Protein AF-A0AAD5TM05-F1 (afdb_monomer)

pLDDT: mean 95.8, std 9.52, range [34.25, 98.94]

Nearest PDB structures (foldseek):
  3b95-assembly2_B  TM=9.482E-01  e=5.364E-14  Homo sapiens
  1ot8-assembly2_B  TM=9.458E-01  e=7.037E-10  Drosophila melanogaster
  6kyk-assembly2_B  TM=8.599E-01  e=2.985E-09  Mus musculus
  6kyh-assembly4_D  TM=8.474E-01  e=5.616E-09  Mus musculus
  5cer-assembly3_F  TM=8.986E-01  e=3.123E-08  Bdellovibrio bacteriovorus HD100

Mean predicted aligned error: 3.7 Å

Organism: NCBI:txid109894

Structure (mmCIF, N/CA/C/O backbone):
data_AF-A0AAD5TM05-F1
#
_entry.id   AF-A0AAD5TM05-F1
#
loop_
_atom_site.group_PDB
_atom_site.id
_atom_site.type_symbol
_atom_site.label_atom_id
_atom_site.label_alt_id
_atom_site.label_comp_id
_atom_site.label_asym_id
_atom_site.label_entity_id
_atom_site.label_seq_id
_atom_site.pdbx_PDB_ins_code
_atom_site.Cartn_x
_atom_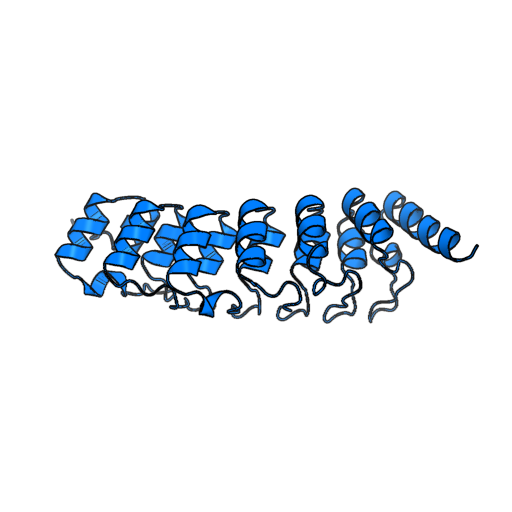site.Cartn_y
_atom_site.Cartn_z
_atom_site.occupancy
_atom_site.B_iso_or_equiv
_atom_site.auth_seq_id
_atom_site.auth_comp_id
_atom_site.auth_asym_id
_atom_site.auth_atom_id
_atom_site.pdbx_PDB_model_num
ATOM 1 N N . MET A 1 1 ? 41.470 3.623 -14.023 1.00 36.53 1 MET A N 1
ATOM 2 C CA . MET A 1 1 ? 40.272 4.410 -13.672 1.00 36.53 1 MET A CA 1
ATOM 3 C C . MET A 1 1 ? 39.079 3.609 -14.152 1.00 36.53 1 MET A C 1
ATOM 5 O O . MET A 1 1 ? 38.734 3.671 -15.323 1.00 36.53 1 MET A O 1
ATOM 9 N N . THR A 1 2 ? 38.568 2.728 -13.297 1.00 34.25 2 THR A N 1
ATOM 10 C CA . THR A 1 2 ? 37.424 1.877 -13.624 1.00 34.25 2 THR A CA 1
ATOM 11 C C . THR A 1 2 ? 36.205 2.786 -13.611 1.00 34.25 2 THR A C 1
ATOM 13 O O . THR A 1 2 ? 35.761 3.203 -12.545 1.00 34.25 2 THR A O 1
ATOM 16 N N . ILE A 1 3 ? 35.727 3.190 -14.787 1.00 42.97 3 ILE A N 1
ATOM 17 C CA . ILE A 1 3 ? 34.381 3.748 -14.893 1.00 42.97 3 ILE A CA 1
ATOM 18 C C . ILE A 1 3 ? 33.485 2.601 -14.442 1.00 42.97 3 ILE A C 1
ATOM 20 O O . ILE A 1 3 ? 33.458 1.560 -15.095 1.00 42.97 3 ILE A O 1
ATOM 24 N N . VAL A 1 4 ? 32.847 2.735 -13.281 1.00 49.12 4 VAL A N 1
ATOM 25 C CA . VAL A 1 4 ? 31.774 1.818 -12.901 1.00 49.12 4 VAL A CA 1
ATOM 26 C C . VAL A 1 4 ? 30.732 1.988 -13.999 1.00 49.12 4 VAL A C 1
ATOM 28 O O . VAL A 1 4 ? 30.138 3.058 -14.120 1.00 49.12 4 VAL A O 1
ATOM 31 N N . GLN A 1 5 ? 30.616 1.008 -14.893 1.00 61.28 5 GLN A N 1
ATOM 32 C CA . GLN A 1 5 ? 29.607 1.050 -15.937 1.00 61.28 5 GLN A CA 1
ATOM 33 C C . GLN A 1 5 ? 28.255 1.053 -15.224 1.00 61.28 5 GLN A C 1
ATOM 35 O O . GLN A 1 5 ? 27.932 0.096 -14.522 1.00 61.28 5 GLN A O 1
ATOM 40 N N . GLN A 1 6 ? 27.514 2.156 -15.336 1.00 77.06 6 GLN A N 1
ATOM 41 C CA . GLN A 1 6 ? 26.203 2.276 -14.708 1.00 77.06 6 GLN A CA 1
ATOM 42 C C . GLN A 1 6 ? 25.285 1.170 -15.222 1.00 77.06 6 GLN A C 1
ATOM 44 O O . GLN A 1 6 ? 25.177 0.952 -16.433 1.00 77.06 6 GLN A O 1
ATOM 49 N N . SER A 1 7 ? 24.642 0.463 -14.295 1.00 91.50 7 SER A N 1
ATOM 50 C CA . SER A 1 7 ? 23.693 -0.590 -14.633 1.00 91.50 7 SER A CA 1
ATOM 51 C C . SER A 1 7 ? 22.400 0.011 -15.188 1.00 91.50 7 SER A C 1
ATOM 53 O O . SER A 1 7 ? 22.066 1.173 -14.934 1.00 91.50 7 SER A O 1
ATOM 55 N N . ILE A 1 8 ? 21.632 -0.791 -15.928 1.00 95.62 8 ILE A N 1
ATOM 56 C CA . ILE A 1 8 ? 20.319 -0.365 -16.429 1.00 95.62 8 ILE A CA 1
ATOM 57 C C . ILE A 1 8 ? 19.354 -0.044 -15.276 1.00 95.62 8 ILE A C 1
ATOM 59 O O . ILE A 1 8 ? 18.524 0.849 -15.407 1.00 95.62 8 ILE A O 1
ATOM 63 N N . GLN A 1 9 ? 19.504 -0.715 -14.129 1.00 96.44 9 GLN A N 1
ATOM 64 C CA . GLN A 1 9 ? 18.771 -0.445 -12.894 1.00 96.44 9 GLN A CA 1
ATOM 65 C C . GLN A 1 9 ? 19.072 0.958 -12.356 1.00 96.44 9 GLN A C 1
ATOM 67 O O . GLN A 1 9 ? 18.150 1.723 -12.076 1.00 96.44 9 GLN A O 1
ATOM 72 N N . GLU A 1 10 ? 20.352 1.326 -12.253 1.00 95.75 10 GLU A N 1
ATOM 73 C CA . GLU A 1 10 ? 20.751 2.643 -11.751 1.00 95.75 10 GLU A CA 1
ATOM 74 C C . GLU A 1 10 ? 20.324 3.762 -12.712 1.00 95.75 10 GLU A C 1
ATOM 76 O O . GLU A 1 10 ? 19.806 4.793 -12.275 1.00 95.75 10 GLU A O 1
ATOM 81 N N . ALA A 1 11 ? 20.479 3.538 -14.021 1.00 97.00 11 ALA A N 1
ATOM 82 C CA . ALA A 1 11 ? 19.995 4.446 -15.057 1.00 97.00 11 ALA A CA 1
ATOM 83 C C . ALA A 1 11 ? 18.472 4.646 -14.959 1.00 97.00 11 ALA A C 1
ATOM 85 O O . ALA A 1 11 ? 17.987 5.780 -14.975 1.00 97.00 11 ALA A O 1
ATOM 86 N N . ALA A 1 12 ? 17.726 3.551 -14.777 1.00 97.81 12 ALA A N 1
ATOM 87 C CA . ALA A 1 12 ? 16.280 3.574 -14.615 1.00 97.81 12 ALA A CA 1
ATOM 88 C C . ALA A 1 12 ? 15.843 4.303 -13.339 1.00 97.81 12 ALA A C 1
ATOM 90 O O . ALA A 1 12 ? 14.883 5.060 -13.394 1.00 97.81 12 ALA A O 1
ATOM 91 N N . PHE A 1 13 ? 16.551 4.140 -12.217 1.00 97.69 13 PHE A N 1
ATOM 92 C CA . PHE A 1 13 ? 16.276 4.882 -10.980 1.00 97.69 13 PHE A CA 1
ATOM 93 C C . PHE A 1 13 ? 16.528 6.387 -11.129 1.00 97.69 13 PHE A C 1
ATOM 95 O O . PHE A 1 13 ? 15.754 7.207 -10.631 1.00 97.69 13 PHE A O 1
ATOM 102 N N . LYS A 1 14 ? 17.615 6.759 -11.814 1.00 97.25 14 LYS A N 1
ATOM 103 C CA . LYS A 1 14 ? 18.035 8.157 -11.992 1.00 97.25 14 LYS A CA 1
ATOM 104 C C . LYS A 1 14 ? 17.248 8.911 -13.062 1.00 97.25 14 LYS A C 1
ATOM 106 O O . LYS A 1 14 ? 17.336 10.135 -13.096 1.00 97.25 14 LYS A O 1
ATOM 111 N N . GLY A 1 15 ? 16.487 8.219 -13.907 1.00 97.19 15 GLY A N 1
ATOM 112 C CA . GLY A 1 15 ? 15.753 8.858 -14.999 1.00 97.19 15 GLY A CA 1
ATOM 113 C C . GLY A 1 15 ? 16.595 9.075 -16.258 1.00 97.19 15 GLY A C 1
ATOM 114 O O . GLY A 1 15 ? 16.257 9.923 -17.082 1.00 97.19 15 GLY A O 1
ATOM 115 N N . ASP A 1 16 ? 17.701 8.344 -16.426 1.00 97.31 16 ASP A N 1
ATOM 116 C CA . ASP A 1 16 ? 18.566 8.491 -17.599 1.00 97.31 16 ASP A CA 1
ATOM 117 C C . ASP A 1 16 ? 18.005 7.714 -18.800 1.00 97.31 16 ASP A C 1
ATOM 119 O O . ASP A 1 16 ? 18.365 6.565 -19.071 1.00 97.31 16 ASP A O 1
ATOM 123 N N . HIS A 1 17 ? 17.099 8.365 -19.532 1.00 95.44 17 HIS A N 1
ATOM 124 C CA . HIS A 1 17 ? 16.467 7.814 -20.732 1.00 95.44 17 HIS A CA 1
ATOM 125 C C . HIS A 1 17 ? 17.475 7.350 -21.788 1.00 95.44 17 HIS A C 1
ATOM 127 O O . HIS A 1 17 ? 17.284 6.299 -22.401 1.00 95.44 17 HIS A O 1
ATOM 133 N N . ASN A 1 18 ? 18.546 8.119 -22.002 1.00 95.38 18 ASN A N 1
ATOM 134 C CA . ASN A 1 18 ? 19.530 7.830 -23.043 1.00 95.38 18 ASN A CA 1
ATOM 135 C C . ASN A 1 18 ? 20.356 6.602 -22.673 1.00 95.38 18 ASN A C 1
ATOM 137 O O . ASN A 1 18 ? 20.596 5.729 -23.515 1.00 95.38 18 ASN A O 1
ATOM 141 N N . LEU A 1 19 ? 20.760 6.504 -21.407 1.00 95.56 19 LEU A N 1
ATOM 142 C CA . LEU A 1 19 ? 21.503 5.351 -20.935 1.00 95.56 19 LEU A CA 1
ATOM 143 C C . LEU A 1 19 ? 20.628 4.094 -20.934 1.00 95.56 19 LEU A C 1
ATOM 145 O O . LEU A 1 19 ? 21.064 3.070 -21.452 1.00 95.56 19 LEU A O 1
ATOM 149 N N . VAL A 1 20 ? 19.371 4.170 -20.479 1.00 96.44 20 VAL A N 1
ATOM 150 C CA . VAL A 1 20 ? 18.441 3.029 -20.565 1.00 96.44 20 VAL A CA 1
ATOM 151 C C . VAL A 1 20 ? 18.249 2.576 -22.017 1.00 96.44 20 VAL A C 1
ATOM 153 O O . VAL A 1 20 ? 18.353 1.381 -22.300 1.00 96.44 20 VAL A O 1
ATOM 156 N N . ALA A 1 21 ? 18.025 3.503 -22.954 1.00 95.19 21 ALA A N 1
ATOM 157 C CA . ALA A 1 21 ? 17.835 3.175 -24.368 1.00 95.19 21 ALA A CA 1
ATOM 158 C C . ALA A 1 21 ? 19.091 2.556 -25.007 1.00 95.19 21 ALA A C 1
ATOM 160 O O . ALA A 1 21 ? 18.993 1.557 -25.726 1.00 95.19 21 ALA A O 1
ATOM 161 N N . SER A 1 22 ? 20.274 3.112 -24.725 1.00 94.81 22 SER A N 1
ATOM 162 C CA . SER A 1 22 ? 21.538 2.581 -25.248 1.00 94.81 22 SER A CA 1
ATOM 163 C C . SER A 1 22 ? 21.848 1.186 -24.697 1.00 94.81 22 SER A C 1
ATOM 165 O O . SER A 1 22 ? 22.182 0.294 -25.476 1.00 94.81 22 SER A O 1
ATOM 167 N N . LEU A 1 23 ? 21.653 0.957 -23.392 1.00 94.19 23 LEU A N 1
ATOM 168 C CA . LEU A 1 23 ? 21.854 -0.351 -22.761 1.00 94.19 23 LEU A CA 1
ATOM 169 C C . LEU A 1 23 ? 20.866 -1.398 -23.290 1.00 94.19 23 LEU A C 1
ATOM 171 O O . LEU A 1 23 ? 21.275 -2.519 -23.582 1.00 94.19 23 LEU A O 1
ATOM 175 N N . THR A 1 24 ? 19.600 -1.021 -23.487 1.00 93.25 24 THR A N 1
ATOM 176 C CA . THR A 1 24 ? 18.565 -1.909 -24.048 1.00 93.25 24 THR A CA 1
ATOM 177 C C . THR A 1 24 ? 18.852 -2.268 -25.509 1.00 93.25 24 THR A C 1
ATOM 179 O O . THR A 1 24 ? 18.656 -3.407 -25.918 1.00 93.25 24 THR A O 1
ATOM 182 N N . THR A 1 25 ? 19.359 -1.319 -26.303 1.00 94.19 25 THR A N 1
ATOM 183 C CA . THR A 1 25 ? 19.733 -1.569 -27.709 1.00 94.19 25 THR A CA 1
ATOM 184 C C . THR A 1 25 ? 20.960 -2.474 -27.810 1.00 94.19 25 THR A C 1
ATOM 186 O O . THR A 1 25 ? 21.010 -3.359 -28.662 1.00 94.19 25 THR A O 1
ATOM 189 N N . ALA A 1 26 ? 21.955 -2.260 -26.944 1.00 94.56 26 ALA A N 1
ATOM 190 C CA . ALA A 1 26 ? 23.177 -3.058 -26.919 1.00 94.56 26 ALA A CA 1
ATOM 191 C C . ALA A 1 26 ? 22.934 -4.488 -26.412 1.00 94.56 26 ALA A C 1
ATOM 193 O O . ALA A 1 26 ? 23.571 -5.425 -26.891 1.00 94.56 26 ALA A O 1
ATOM 194 N N . ASN A 1 27 ? 22.024 -4.657 -25.450 1.00 93.25 27 ASN A N 1
ATOM 195 C CA . ASN A 1 27 ? 21.631 -5.949 -24.907 1.00 93.25 27 ASN A CA 1
ATOM 196 C C . ASN A 1 27 ? 20.135 -5.946 -24.525 1.00 93.25 27 ASN A C 1
ATOM 198 O O . ASN A 1 27 ? 19.796 -5.523 -23.416 1.00 93.25 27 ASN A O 1
ATOM 202 N N . PRO A 1 28 ? 19.244 -6.459 -25.394 1.00 92.19 28 PRO A N 1
ATOM 203 C CA . PRO A 1 28 ? 17.809 -6.513 -25.116 1.00 92.19 28 PRO A CA 1
ATOM 204 C C . PRO A 1 28 ? 17.443 -7.286 -23.844 1.00 92.19 28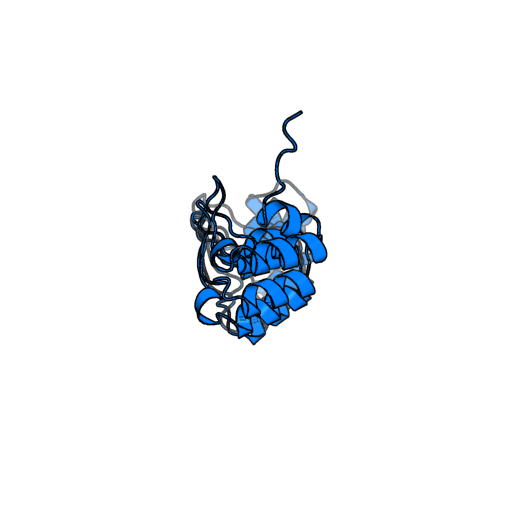 PRO A C 1
ATOM 206 O O . PRO A 1 28 ? 16.486 -6.921 -23.168 1.00 92.19 28 PRO A O 1
ATOM 209 N N . ASP A 1 29 ? 18.221 -8.301 -23.456 1.00 92.88 29 ASP A N 1
ATOM 210 C CA . ASP A 1 29 ? 17.950 -9.087 -22.246 1.00 92.88 29 ASP A CA 1
ATOM 211 C C . ASP A 1 29 ? 18.269 -8.322 -20.949 1.00 92.88 29 ASP A C 1
ATOM 213 O O . ASP A 1 29 ? 17.829 -8.722 -19.867 1.00 92.88 29 ASP A O 1
ATOM 217 N N . ALA A 1 30 ? 18.969 -7.182 -21.029 1.00 93.94 30 ALA A N 1
ATOM 218 C CA . ALA A 1 30 ? 19.298 -6.360 -19.865 1.00 93.94 30 ALA A CA 1
ATOM 219 C C . ALA A 1 30 ? 18.049 -5.865 -19.116 1.00 93.94 30 ALA A C 1
ATOM 221 O O . ALA A 1 30 ? 18.093 -5.705 -17.898 1.00 93.94 30 ALA A O 1
ATOM 222 N N . VAL A 1 31 ? 16.911 -5.690 -19.799 1.00 95.19 31 VAL A N 1
ATOM 223 C CA . VAL A 1 31 ? 15.649 -5.257 -19.164 1.00 95.19 31 VAL A CA 1
ATOM 224 C C . VAL A 1 31 ? 15.094 -6.279 -18.163 1.00 95.19 31 VAL A C 1
ATOM 226 O O . VAL A 1 31 ? 14.274 -5.922 -17.315 1.00 95.19 31 VAL A O 1
ATOM 229 N N . ARG A 1 32 ? 15.553 -7.538 -18.234 1.00 96.12 32 ARG A N 1
ATOM 230 C CA . ARG A 1 32 ? 15.205 -8.634 -17.311 1.00 96.12 32 ARG A CA 1
ATOM 231 C C . ARG A 1 32 ? 16.302 -8.939 -16.293 1.00 96.12 32 ARG A C 1
ATOM 233 O O . ARG A 1 32 ? 16.100 -9.792 -15.431 1.00 96.12 32 ARG A O 1
ATOM 240 N N . ALA A 1 33 ? 17.452 -8.271 -16.381 1.00 95.62 33 ALA A N 1
ATOM 241 C CA . ALA A 1 33 ? 18.540 -8.476 -15.439 1.00 95.62 33 ALA A CA 1
ATOM 242 C C . ALA A 1 33 ? 18.096 -8.094 -14.021 1.00 95.62 33 ALA A C 1
ATOM 244 O O . ALA A 1 33 ? 17.436 -7.070 -13.813 1.00 95.62 33 ALA A O 1
ATOM 245 N N . LYS A 1 34 ? 18.486 -8.921 -13.052 1.00 96.44 34 LYS A N 1
ATOM 246 C CA . LYS A 1 34 ? 18.268 -8.684 -11.627 1.00 96.44 34 LYS A CA 1
ATOM 247 C C . LYS A 1 34 ? 19.558 -8.192 -10.979 1.00 96.44 34 LYS A C 1
ATOM 249 O O . LYS A 1 34 ? 20.638 -8.631 -11.375 1.00 96.44 34 LYS A O 1
ATOM 254 N N . ASP A 1 35 ? 19.439 -7.272 -10.032 1.00 96.31 35 ASP A N 1
ATOM 255 C CA . ASP A 1 35 ? 20.529 -6.928 -9.118 1.00 96.31 35 ASP A CA 1
ATOM 256 C C . ASP A 1 35 ? 20.609 -7.921 -7.941 1.00 96.31 35 ASP A C 1
ATOM 258 O O . ASP A 1 35 ? 19.952 -8.964 -7.949 1.00 96.31 35 ASP A O 1
ATOM 262 N N . GLU A 1 36 ? 21.448 -7.611 -6.951 1.00 96.44 36 GLU A N 1
ATOM 263 C CA . GLU A 1 36 ? 21.687 -8.453 -5.770 1.00 96.44 36 GLU A CA 1
ATOM 264 C C . GLU A 1 36 ? 20.459 -8.604 -4.859 1.00 96.44 36 GLU A C 1
ATOM 266 O O . GLU A 1 36 ? 20.402 -9.578 -4.119 1.00 96.44 36 GLU A O 1
ATOM 271 N N . ASP A 1 37 ? 19.480 -7.692 -4.944 1.00 96.31 37 ASP A N 1
ATOM 272 C CA . ASP A 1 37 ? 18.206 -7.762 -4.209 1.00 96.31 37 ASP A CA 1
ATOM 273 C C . ASP A 1 37 ? 17.103 -8.451 -5.043 1.00 96.31 37 ASP A C 1
ATOM 275 O O . ASP A 1 37 ? 15.922 -8.429 -4.682 1.00 96.31 37 ASP A O 1
ATOM 279 N N . GLY A 1 38 ? 17.438 -8.975 -6.226 1.00 97.31 38 GLY A N 1
ATOM 280 C CA . GLY A 1 38 ? 16.473 -9.565 -7.150 1.00 97.31 38 GLY A CA 1
ATOM 281 C C . GLY A 1 38 ? 15.675 -8.542 -7.972 1.00 97.31 38 GLY A C 1
ATOM 282 O O . GLY A 1 38 ? 14.731 -8.928 -8.674 1.00 97.31 38 GLY A O 1
ATOM 283 N N . ARG A 1 39 ? 16.029 -7.248 -7.940 1.00 98.12 39 ARG A N 1
ATOM 284 C CA . ARG A 1 39 ? 15.270 -6.173 -8.601 1.00 98.12 39 ARG A CA 1
ATOM 285 C C . ARG A 1 39 ? 15.686 -5.960 -10.047 1.00 98.12 39 ARG A C 1
ATOM 287 O O . ARG A 1 39 ? 16.859 -5.924 -10.412 1.00 98.12 39 ARG A O 1
ATOM 294 N N . THR A 1 40 ? 14.683 -5.732 -10.882 1.00 98.19 40 THR A N 1
ATOM 295 C CA . THR A 1 40 ? 14.841 -5.371 -12.298 1.00 98.19 40 THR A CA 1
ATOM 296 C C . THR A 1 40 ? 14.807 -3.860 -12.506 1.00 98.19 40 THR A C 1
ATOM 298 O O . THR A 1 40 ? 14.405 -3.099 -11.623 1.00 98.19 40 THR A O 1
ATOM 301 N N . ALA A 1 41 ? 15.143 -3.403 -13.715 1.00 98.00 41 ALA A N 1
ATOM 302 C CA . ALA A 1 41 ? 15.032 -1.991 -14.084 1.00 98.00 41 ALA A CA 1
ATOM 303 C C . ALA A 1 41 ? 13.610 -1.419 -13.886 1.00 98.00 41 ALA A C 1
ATOM 305 O O . ALA A 1 41 ? 13.473 -0.242 -13.564 1.00 98.00 41 ALA A O 1
ATOM 306 N N . LEU A 1 42 ? 12.554 -2.241 -14.003 1.00 98.44 42 LEU A N 1
ATOM 307 C CA . LEU A 1 42 ? 11.171 -1.813 -13.747 1.00 98.44 42 LEU A CA 1
ATOM 308 C C . LEU A 1 42 ? 10.921 -1.439 -12.280 1.00 98.44 42 LEU A C 1
ATOM 310 O O . LEU A 1 42 ? 10.210 -0.470 -12.021 1.00 98.44 42 LEU A O 1
ATOM 314 N N . HIS A 1 43 ? 11.526 -2.152 -11.322 1.00 98.62 43 HIS A N 1
ATOM 315 C CA . HIS A 1 43 ? 11.430 -1.797 -9.900 1.00 98.62 43 HIS A CA 1
ATOM 316 C C . HIS A 1 43 ? 12.014 -0.406 -9.659 1.00 98.62 43 HIS A C 1
ATOM 318 O O . HIS A 1 43 ? 11.402 0.448 -9.017 1.00 98.62 43 HIS A O 1
ATOM 324 N N . TRP A 1 44 ? 13.191 -0.165 -10.229 1.00 98.38 44 TRP A N 1
ATOM 325 C CA . TRP A 1 44 ? 13.926 1.078 -10.065 1.00 98.38 44 TRP A CA 1
ATOM 326 C C . TRP A 1 44 ? 13.284 2.252 -10.811 1.00 98.38 44 TRP A C 1
ATOM 328 O O . TRP A 1 44 ? 13.187 3.340 -10.242 1.00 98.38 44 TRP A O 1
ATOM 338 N N . ALA A 1 45 ? 12.741 2.033 -12.013 1.00 98.56 45 ALA A N 1
ATOM 339 C CA . ALA A 1 45 ? 11.945 3.031 -12.731 1.00 98.56 45 ALA A CA 1
ATOM 340 C C . ALA A 1 45 ? 10.681 3.426 -11.944 1.00 98.56 45 ALA A C 1
ATOM 342 O O . ALA A 1 45 ? 10.397 4.616 -11.791 1.00 98.56 45 ALA A O 1
ATOM 343 N N . ALA A 1 46 ? 9.967 2.449 -11.370 1.00 98.44 46 ALA A N 1
ATOM 344 C CA . ALA A 1 46 ? 8.813 2.694 -10.503 1.00 98.44 46 ALA A CA 1
ATOM 345 C C . ALA A 1 46 ? 9.196 3.440 -9.212 1.00 98.44 46 ALA A C 1
ATOM 347 O O . ALA A 1 46 ? 8.465 4.331 -8.765 1.00 98.44 46 ALA A O 1
ATOM 348 N N . SER A 1 47 ? 10.357 3.116 -8.631 1.00 98.06 47 SER A N 1
ATOM 349 C CA . SER A 1 47 ? 10.891 3.799 -7.447 1.00 98.06 47 SER A CA 1
ATOM 350 C C . SER A 1 47 ? 11.266 5.251 -7.743 1.00 98.06 47 SER A C 1
ATOM 352 O O . SER A 1 47 ? 11.002 6.127 -6.920 1.00 98.06 47 SER A O 1
ATOM 354 N N . GLY A 1 48 ? 11.869 5.509 -8.906 1.00 97.56 48 GLY A N 1
ATOM 355 C CA . GLY A 1 48 ? 12.239 6.846 -9.377 1.00 97.56 48 GLY A CA 1
ATOM 356 C C . GLY A 1 48 ? 11.076 7.649 -9.971 1.00 97.56 48 GLY A C 1
ATOM 357 O O . GLY A 1 48 ? 11.237 8.833 -10.245 1.00 97.56 48 GLY A O 1
ATOM 358 N N . LYS A 1 49 ? 9.896 7.029 -10.122 1.00 98.31 49 LYS A N 1
ATOM 359 C CA . LYS A 1 49 ? 8.689 7.603 -10.745 1.00 98.31 49 LYS A CA 1
ATOM 360 C C . LYS A 1 49 ? 8.851 7.970 -12.226 1.00 98.31 49 LYS A C 1
ATOM 362 O O . LYS A 1 49 ? 8.198 8.887 -12.720 1.00 98.31 49 LYS A O 1
ATOM 367 N N . HIS A 1 50 ? 9.686 7.237 -12.956 1.00 98.56 50 HIS A N 1
ATOM 368 C CA . HIS A 1 50 ? 9.986 7.525 -14.361 1.00 98.56 50 HIS A CA 1
ATOM 369 C C . HIS A 1 50 ? 9.025 6.782 -15.293 1.00 98.56 50 HIS A C 1
ATOM 371 O O . HIS A 1 50 ? 9.298 5.653 -15.714 1.00 98.56 50 HIS A O 1
ATOM 377 N N . LEU A 1 51 ? 7.888 7.409 -15.617 1.00 98.44 51 LEU A N 1
ATOM 378 C CA . LEU A 1 51 ? 6.836 6.806 -16.449 1.00 98.44 51 LEU A CA 1
ATOM 379 C C . LEU A 1 51 ? 7.354 6.364 -17.821 1.00 98.44 51 LEU A C 1
ATOM 381 O O . LEU A 1 51 ? 7.174 5.211 -18.205 1.00 98.44 51 LEU A O 1
ATOM 385 N N . GLU A 1 52 ? 8.034 7.254 -18.541 1.00 98.44 52 GLU A N 1
ATOM 386 C CA . GLU A 1 52 ? 8.471 6.968 -19.911 1.00 98.44 52 GLU A CA 1
ATOM 387 C C . GLU A 1 52 ? 9.585 5.909 -19.958 1.00 98.44 52 GLU A C 1
ATOM 389 O O . GLU A 1 52 ? 9.620 5.088 -20.874 1.00 98.44 52 GLU A O 1
ATOM 394 N N . ILE A 1 53 ? 10.438 5.834 -18.926 1.00 98.56 53 ILE A N 1
ATOM 395 C CA . ILE A 1 53 ? 11.375 4.710 -18.765 1.00 98.56 53 ILE A CA 1
ATOM 396 C C . ILE A 1 53 ? 10.606 3.414 -18.522 1.00 98.56 53 ILE A C 1
ATOM 398 O O . ILE A 1 53 ? 10.888 2.412 -19.171 1.00 98.56 53 ILE A O 1
ATOM 402 N N . THR A 1 54 ? 9.618 3.428 -17.626 1.00 98.69 54 THR A N 1
ATOM 403 C CA . THR A 1 54 ? 8.791 2.246 -17.340 1.00 98.69 54 THR A CA 1
ATOM 404 C C . THR A 1 54 ? 8.112 1.734 -18.613 1.00 98.69 54 THR A C 1
ATOM 406 O O . THR A 1 54 ? 8.190 0.545 -18.916 1.00 98.69 54 THR A O 1
ATOM 409 N N . ARG A 1 55 ? 7.515 2.632 -19.406 1.00 98.56 55 ARG A N 1
ATOM 410 C CA . ARG A 1 55 ? 6.891 2.314 -20.698 1.00 98.56 55 ARG A CA 1
ATOM 411 C C . ARG A 1 55 ? 7.889 1.705 -21.677 1.00 98.56 55 ARG A C 1
ATOM 413 O O . ARG A 1 55 ? 7.592 0.672 -22.273 1.00 98.56 55 ARG A O 1
ATOM 420 N N . GLY A 1 56 ? 9.068 2.310 -21.814 1.00 98.00 56 GLY A N 1
ATOM 421 C CA . GLY A 1 56 ? 10.131 1.800 -22.680 1.00 98.00 56 GLY A CA 1
ATOM 422 C C . GLY A 1 56 ? 10.614 0.408 -22.267 1.00 98.00 56 GLY A C 1
ATOM 423 O O . GLY A 1 56 ? 10.731 -0.475 -23.112 1.00 98.00 56 GLY A O 1
ATOM 424 N N . LEU A 1 57 ? 10.829 0.185 -20.967 1.00 98.31 57 LEU A N 1
ATOM 425 C CA . LEU A 1 57 ? 11.244 -1.112 -20.427 1.00 98.31 57 LEU A CA 1
ATOM 426 C C . LEU A 1 57 ? 10.190 -2.202 -20.670 1.00 98.31 57 LEU A C 1
ATOM 428 O O . LEU A 1 57 ? 10.554 -3.308 -21.064 1.00 98.31 57 LEU A O 1
ATOM 432 N N . LEU A 1 58 ? 8.898 -1.903 -20.489 1.00 98.25 58 LEU A N 1
ATOM 433 C CA . LEU A 1 58 ? 7.810 -2.843 -20.796 1.00 98.25 58 LEU A CA 1
ATOM 434 C C . LEU A 1 58 ? 7.744 -3.161 -22.294 1.00 98.25 58 LEU A C 1
ATOM 436 O O . LEU A 1 58 ? 7.676 -4.330 -22.670 1.00 98.25 58 LEU A O 1
ATOM 440 N N . ALA A 1 59 ? 7.831 -2.143 -23.155 1.00 97.31 59 ALA A N 1
ATOM 441 C CA . ALA A 1 59 ? 7.841 -2.323 -24.609 1.00 97.31 59 ALA A CA 1
ATOM 442 C C . ALA A 1 59 ? 9.045 -3.153 -25.093 1.00 97.31 59 ALA A C 1
ATOM 444 O O . ALA A 1 59 ? 8.936 -3.892 -26.069 1.00 97.31 59 ALA A O 1
ATOM 445 N N . ALA A 1 60 ? 10.175 -3.072 -24.386 1.00 96.62 60 ALA A N 1
ATOM 446 C CA . ALA A 1 60 ? 11.369 -3.875 -24.634 1.00 96.62 60 ALA A CA 1
ATOM 447 C C . ALA A 1 60 ? 11.306 -5.299 -24.036 1.00 96.62 60 ALA A C 1
ATOM 449 O O . ALA A 1 60 ? 12.270 -6.053 -24.149 1.00 96.62 60 ALA A O 1
ATOM 450 N N . GLY A 1 61 ? 10.189 -5.697 -23.417 1.00 96.69 61 GLY A N 1
ATOM 451 C CA . GLY A 1 61 ? 9.986 -7.047 -22.882 1.00 96.69 61 GLY A CA 1
ATOM 452 C C . GLY A 1 61 ? 10.380 -7.231 -21.414 1.00 96.69 61 GLY A C 1
ATOM 453 O O . GLY A 1 61 ? 10.538 -8.376 -20.973 1.00 96.69 61 GLY A O 1
ATOM 454 N N . GLY A 1 62 ? 10.535 -6.137 -20.662 1.00 97.31 62 GLY A N 1
ATOM 455 C CA . GLY A 1 62 ? 10.666 -6.161 -19.207 1.00 97.31 62 GLY A CA 1
ATOM 456 C C . GLY A 1 62 ? 9.450 -6.815 -18.546 1.00 97.31 62 GLY A C 1
ATOM 457 O O . GLY A 1 62 ? 8.310 -6.577 -18.936 1.00 97.31 62 GLY A O 1
ATOM 458 N N . ASP A 1 63 ? 9.701 -7.653 -17.545 1.00 97.50 63 ASP A N 1
ATOM 459 C CA . ASP A 1 63 ? 8.665 -8.438 -16.876 1.00 97.50 63 ASP A CA 1
ATOM 460 C C . ASP A 1 63 ? 8.124 -7.713 -15.631 1.00 97.50 63 ASP A C 1
ATOM 462 O O . ASP A 1 63 ? 8.811 -7.590 -14.615 1.00 97.50 63 ASP A O 1
ATOM 466 N N . ALA A 1 64 ? 6.872 -7.253 -15.707 1.00 97.75 64 ALA A N 1
ATOM 467 C CA . ALA A 1 64 ? 6.164 -6.603 -14.601 1.00 97.75 64 ALA A CA 1
ATOM 468 C C . ALA A 1 64 ? 5.732 -7.572 -13.483 1.00 97.75 64 ALA A C 1
ATOM 470 O O . ALA A 1 64 ? 5.303 -7.121 -12.419 1.00 97.75 64 ALA A O 1
ATOM 471 N N . THR A 1 65 ? 5.829 -8.886 -13.709 1.00 98.06 65 THR A N 1
ATOM 472 C CA . THR A 1 65 ? 5.449 -9.925 -12.738 1.00 98.06 65 THR A CA 1
ATOM 473 C C . THR A 1 65 ? 6.595 -10.358 -11.834 1.00 98.06 65 THR A C 1
ATOM 475 O O . THR A 1 65 ? 6.348 -10.922 -10.768 1.00 98.06 65 THR A O 1
ATOM 478 N N . THR A 1 66 ? 7.836 -10.053 -12.219 1.00 97.69 66 THR A N 1
ATOM 479 C CA . THR A 1 66 ? 9.021 -10.370 -11.426 1.00 97.69 66 THR A CA 1
ATOM 480 C C . THR A 1 66 ? 8.935 -9.725 -10.044 1.00 97.69 66 THR A C 1
ATOM 482 O O . THR A 1 66 ? 8.794 -8.509 -9.929 1.00 97.69 66 THR A O 1
ATOM 485 N N . ALA A 1 67 ? 9.070 -10.550 -9.008 1.00 97.94 67 ALA A N 1
ATOM 486 C CA . ALA A 1 67 ? 9.272 -10.104 -7.639 1.00 97.94 67 ALA A CA 1
ATOM 487 C C . ALA A 1 67 ? 10.769 -10.058 -7.283 1.00 97.94 67 ALA A C 1
ATOM 489 O O . ALA A 1 67 ? 11.554 -10.882 -7.779 1.00 97.94 67 ALA A O 1
ATOM 490 N N . ASP A 1 68 ? 11.128 -9.091 -6.440 1.00 98.19 68 ASP A N 1
ATOM 491 C CA . ASP A 1 68 ? 12.410 -9.019 -5.738 1.00 98.19 68 ASP A CA 1
ATOM 492 C C . ASP A 1 68 ? 12.482 -10.041 -4.590 1.00 98.19 68 ASP A C 1
ATOM 494 O O . ASP A 1 68 ? 11.516 -10.770 -4.334 1.00 98.19 68 ASP A O 1
ATOM 498 N N . ASP A 1 69 ? 13.619 -10.113 -3.901 1.00 98.25 69 ASP A N 1
ATOM 499 C CA . ASP A 1 69 ? 13.850 -11.116 -2.853 1.00 98.25 69 ASP A CA 1
ATOM 500 C C . ASP A 1 69 ? 12.902 -10.963 -1.647 1.00 98.25 69 ASP A C 1
ATOM 502 O O . ASP A 1 69 ? 12.683 -11.922 -0.916 1.00 98.25 69 ASP A O 1
ATOM 506 N N . GLY A 1 70 ? 12.279 -9.792 -1.461 1.00 98.06 70 GLY A N 1
ATOM 507 C CA . GLY A 1 70 ? 11.239 -9.550 -0.451 1.00 98.06 70 GLY A CA 1
ATOM 508 C C . GLY A 1 70 ? 9.810 -9.784 -0.958 1.00 98.06 70 GLY A C 1
ATOM 509 O O . GLY A 1 70 ? 8.833 -9.456 -0.268 1.00 98.06 70 GLY A O 1
ATOM 510 N N . GLY A 1 71 ? 9.655 -10.306 -2.175 1.00 98.12 71 GLY A N 1
ATOM 511 C CA . GLY A 1 71 ? 8.364 -10.513 -2.824 1.00 98.12 71 GLY A CA 1
ATOM 512 C C . GLY A 1 71 ? 7.733 -9.230 -3.382 1.00 98.12 71 GLY A C 1
ATOM 513 O O . GLY A 1 71 ? 6.556 -9.243 -3.750 1.00 98.12 71 GLY A O 1
ATOM 514 N N . MET A 1 72 ? 8.458 -8.107 -3.432 1.00 98.50 72 MET A N 1
ATOM 515 C CA . MET A 1 72 ? 7.935 -6.860 -3.995 1.00 98.50 72 MET A CA 1
ATOM 516 C C . MET A 1 72 ? 7.999 -6.924 -5.516 1.00 98.50 72 MET A C 1
ATOM 518 O O . MET A 1 72 ? 9.057 -7.147 -6.084 1.00 98.50 72 MET A O 1
ATOM 522 N N . THR A 1 73 ? 6.877 -6.669 -6.181 1.00 98.62 73 THR A N 1
ATOM 523 C CA . THR A 1 73 ? 6.833 -6.431 -7.636 1.00 98.62 73 THR A CA 1
ATOM 524 C C . THR A 1 73 ? 6.978 -4.933 -7.943 1.00 98.62 73 THR A C 1
ATOM 526 O O . THR A 1 73 ? 6.778 -4.101 -7.044 1.00 98.62 73 THR A O 1
ATOM 529 N N . PRO A 1 74 ? 7.205 -4.522 -9.208 1.00 98.62 74 PRO A N 1
ATOM 530 C CA . PRO A 1 74 ? 7.176 -3.108 -9.586 1.00 98.62 74 PRO A CA 1
ATOM 531 C C . PRO A 1 74 ? 5.868 -2.403 -9.190 1.00 98.62 74 PRO A C 1
ATOM 533 O O . PRO A 1 74 ? 5.893 -1.225 -8.835 1.00 98.62 74 PRO A O 1
ATOM 536 N N . LEU A 1 75 ? 4.736 -3.126 -9.171 1.00 98.88 75 LEU A N 1
ATOM 537 C CA . LEU A 1 75 ? 3.440 -2.589 -8.741 1.00 98.88 75 LEU A CA 1
ATOM 538 C C . LEU A 1 75 ? 3.444 -2.201 -7.255 1.00 98.88 75 LEU A C 1
ATOM 540 O O . LEU A 1 75 ? 2.922 -1.145 -6.901 1.00 98.88 75 LEU A O 1
ATOM 544 N N . HIS A 1 76 ? 4.070 -3.002 -6.386 1.00 98.88 76 HIS A N 1
ATOM 545 C CA . HIS A 1 76 ? 4.213 -2.669 -4.965 1.00 98.88 76 HIS A CA 1
ATOM 546 C C . HIS A 1 76 ? 5.034 -1.393 -4.770 1.00 98.88 76 HIS A C 1
ATOM 548 O O . HIS A 1 76 ? 4.657 -0.521 -3.983 1.00 98.88 76 HIS A O 1
ATOM 554 N N . ILE A 1 77 ? 6.138 -1.265 -5.510 1.00 98.62 77 ILE A N 1
ATOM 555 C CA . ILE A 1 77 ? 7.002 -0.083 -5.460 1.00 98.62 77 ILE A CA 1
ATOM 556 C C . ILE A 1 77 ? 6.240 1.151 -5.949 1.00 98.62 77 ILE A C 1
ATOM 558 O O . ILE A 1 77 ? 6.193 2.151 -5.232 1.00 98.62 77 ILE A O 1
ATOM 562 N N . ALA A 1 78 ? 5.583 1.071 -7.110 1.00 98.81 78 ALA A N 1
ATOM 563 C CA . ALA A 1 78 ? 4.783 2.164 -7.663 1.00 98.81 78 ALA A CA 1
ATOM 564 C C . ALA A 1 78 ? 3.657 2.591 -6.711 1.00 98.81 78 ALA A C 1
ATOM 566 O O . ALA A 1 78 ? 3.411 3.786 -6.523 1.00 98.81 78 ALA A O 1
ATOM 567 N N . ALA A 1 79 ? 3.011 1.624 -6.055 1.00 98.88 79 ALA A N 1
ATOM 568 C CA . ALA A 1 79 ? 1.971 1.898 -5.081 1.00 98.88 79 ALA A CA 1
ATOM 569 C C . ALA A 1 79 ? 2.509 2.544 -3.798 1.00 98.88 79 ALA A C 1
ATOM 571 O O . ALA A 1 79 ? 1.870 3.438 -3.253 1.00 98.88 79 ALA A O 1
ATOM 572 N N . SER A 1 80 ? 3.696 2.145 -3.334 1.00 98.56 80 SER A N 1
ATOM 573 C CA . SER A 1 80 ? 4.369 2.734 -2.167 1.00 98.56 80 SER A CA 1
ATOM 574 C C . SER A 1 80 ? 4.870 4.160 -2.431 1.00 98.56 80 SER A C 1
ATOM 576 O O . SER A 1 80 ? 4.811 5.021 -1.546 1.00 98.56 80 SER A O 1
ATOM 578 N N . THR A 1 81 ? 5.331 4.443 -3.654 1.00 98.19 81 THR A N 1
ATOM 579 C CA . THR A 1 81 ? 5.801 5.777 -4.052 1.00 98.19 81 THR A CA 1
ATOM 580 C C . THR A 1 81 ? 4.671 6.708 -4.490 1.00 98.19 81 THR A C 1
ATOM 582 O O . THR A 1 81 ? 4.875 7.924 -4.502 1.00 98.19 81 THR A O 1
ATOM 585 N N . GLY A 1 82 ? 3.477 6.189 -4.785 1.00 98.25 82 GLY A N 1
ATOM 586 C CA . GLY A 1 82 ? 2.320 6.990 -5.198 1.00 98.25 82 GLY A CA 1
ATOM 587 C C . GLY A 1 82 ? 2.322 7.333 -6.689 1.00 98.25 82 GLY A C 1
ATOM 588 O O . GLY A 1 82 ? 1.790 8.365 -7.090 1.00 98.25 82 GLY A O 1
ATOM 589 N N . SER A 1 83 ? 2.972 6.517 -7.517 1.00 97.81 83 SER A N 1
ATOM 590 C CA . SER A 1 83 ? 3.115 6.750 -8.958 1.00 97.81 83 SER A CA 1
ATOM 591 C C . SER A 1 83 ? 1.878 6.265 -9.718 1.00 97.81 83 SER A C 1
ATOM 593 O O . SER A 1 83 ? 1.905 5.196 -10.323 1.00 97.81 83 SER A O 1
ATOM 595 N N . HIS A 1 84 ? 0.791 7.042 -9.679 1.00 98.44 84 HIS A N 1
ATOM 596 C CA . HIS A 1 84 ? -0.511 6.675 -10.259 1.00 98.44 84 HIS A CA 1
ATOM 597 C C . HIS A 1 84 ? -0.429 6.193 -11.720 1.00 98.44 84 HIS A C 1
ATOM 599 O O . HIS A 1 84 ? -0.907 5.106 -12.031 1.00 98.44 84 HIS A O 1
ATOM 605 N N . GLU A 1 85 ? 0.236 6.939 -12.605 1.00 98.69 85 GLU A N 1
ATOM 606 C CA . GLU A 1 85 ? 0.339 6.563 -14.025 1.00 98.69 85 GLU A CA 1
ATOM 607 C C . GLU A 1 85 ? 1.147 5.274 -14.239 1.00 98.69 85 GLU A C 1
ATOM 609 O O . GLU A 1 85 ? 0.813 4.464 -15.101 1.00 98.69 85 GLU A O 1
ATOM 614 N N . ILE A 1 86 ? 2.174 5.040 -13.416 1.00 98.81 86 ILE A N 1
ATOM 615 C CA . ILE A 1 86 ? 2.953 3.795 -13.447 1.00 98.81 86 ILE A CA 1
ATOM 616 C C . ILE A 1 86 ? 2.106 2.621 -12.948 1.00 98.81 86 ILE A C 1
ATOM 618 O O . ILE A 1 86 ? 2.185 1.537 -13.514 1.00 98.81 86 ILE A O 1
ATOM 622 N N . VAL A 1 87 ? 1.273 2.823 -11.923 1.00 98.88 87 VAL A N 1
ATOM 623 C CA . VAL A 1 87 ? 0.334 1.797 -11.443 1.00 98.88 87 VAL A CA 1
ATOM 624 C C . VAL A 1 87 ? -0.623 1.387 -12.559 1.00 98.88 87 VAL A C 1
ATOM 626 O O . VAL A 1 87 ? -0.752 0.194 -12.818 1.00 98.88 87 VAL A O 1
ATOM 629 N N . LEU A 1 88 ? -1.236 2.348 -13.258 1.00 98.75 88 LEU A N 1
ATOM 630 C CA . LEU A 1 88 ? -2.124 2.054 -14.388 1.00 98.75 88 LEU A CA 1
ATOM 631 C C . LEU A 1 88 ? -1.404 1.260 -15.484 1.00 98.75 88 LEU A C 1
ATOM 633 O O . LEU A 1 88 ? -1.901 0.227 -15.924 1.00 98.75 88 LEU A O 1
ATOM 637 N N . LEU A 1 89 ? -0.205 1.704 -15.864 1.00 98.62 89 LEU A N 1
ATOM 638 C CA . LEU A 1 89 ? 0.596 1.054 -16.897 1.00 98.62 89 LEU A CA 1
ATOM 639 C C . LEU A 1 89 ? 0.991 -0.386 -16.521 1.00 98.62 89 LEU A C 1
ATOM 641 O O . LEU A 1 89 ? 0.944 -1.287 -17.356 1.00 98.62 89 LEU A O 1
ATOM 645 N N . LEU A 1 90 ? 1.372 -0.623 -15.264 1.00 98.69 90 LEU A N 1
ATOM 646 C CA . LEU A 1 90 ? 1.738 -1.958 -14.784 1.00 98.69 90 LEU A CA 1
ATOM 647 C C . LEU A 1 90 ? 0.526 -2.894 -14.696 1.00 98.69 90 LEU A C 1
ATOM 649 O O . LEU A 1 90 ? 0.661 -4.077 -15.000 1.00 98.69 90 LEU A O 1
ATOM 653 N N . LEU A 1 91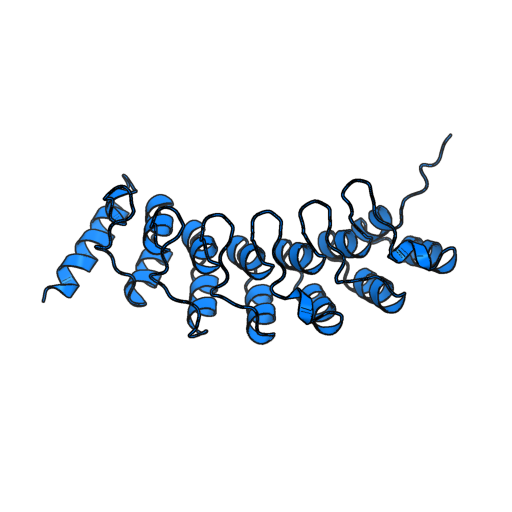 ? -0.647 -2.384 -14.310 1.00 98.56 91 LEU A N 1
ATOM 654 C CA . LEU A 1 91 ? -1.888 -3.164 -14.272 1.00 98.56 91 LEU A CA 1
ATOM 655 C C . LEU A 1 91 ? -2.387 -3.527 -15.675 1.00 98.56 91 LEU A C 1
ATOM 657 O O . LEU A 1 91 ? -2.920 -4.617 -15.858 1.00 98.56 91 LEU A O 1
ATOM 661 N N . GLU A 1 92 ? -2.186 -2.652 -16.662 1.00 98.12 92 GLU A N 1
ATOM 662 C CA . GLU A 1 92 ? -2.456 -2.960 -18.070 1.00 98.12 92 GLU A CA 1
ATOM 663 C C . GLU A 1 92 ? -1.530 -4.074 -18.581 1.00 98.12 92 GLU A C 1
ATOM 665 O O . GLU A 1 92 ? -1.986 -5.022 -19.219 1.00 98.12 92 GLU A O 1
ATOM 670 N N . ALA A 1 93 ? -0.235 -3.996 -18.257 1.00 98.00 93 ALA A N 1
ATOM 671 C CA . ALA A 1 93 ? 0.754 -4.977 -18.697 1.00 98.00 93 ALA A CA 1
ATOM 672 C C . ALA A 1 93 ? 0.634 -6.336 -17.981 1.00 98.00 93 ALA A C 1
ATOM 674 O O . ALA A 1 93 ? 0.918 -7.375 -18.578 1.00 98.00 93 ALA A O 1
ATOM 675 N N . ALA A 1 94 ? 0.249 -6.345 -16.702 1.00 97.12 94 ALA A N 1
ATOM 676 C CA . ALA A 1 94 ? 0.227 -7.544 -15.868 1.00 97.12 94 ALA A CA 1
ATOM 677 C C . ALA A 1 94 ? -0.905 -7.508 -14.818 1.00 97.12 94 ALA A C 1
ATOM 679 O O . ALA A 1 94 ? -0.635 -7.431 -13.618 1.00 97.12 94 ALA A O 1
ATOM 680 N N . PRO A 1 95 ? -2.183 -7.634 -15.217 1.00 96.62 95 PRO A N 1
ATOM 681 C CA . PRO A 1 95 ? -3.320 -7.501 -14.296 1.00 96.62 95 PRO A CA 1
ATOM 682 C C . PRO A 1 95 ? -3.338 -8.560 -13.182 1.00 96.62 95 PRO A C 1
ATOM 684 O O . PRO A 1 95 ? -3.821 -8.300 -12.083 1.00 96.62 95 PRO A O 1
ATOM 687 N N . ALA A 1 96 ? -2.767 -9.744 -13.428 1.00 96.19 96 ALA A N 1
ATOM 688 C CA . ALA A 1 96 ? 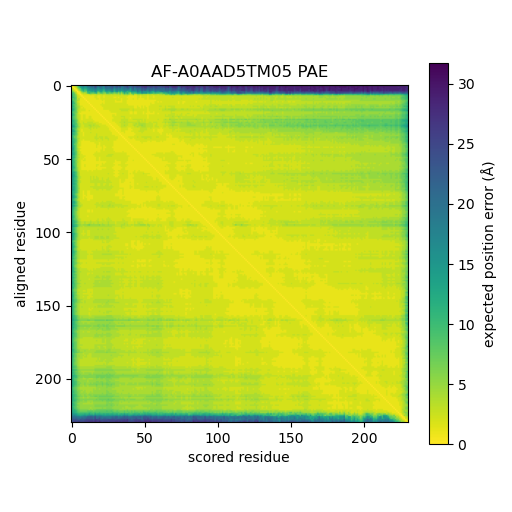-2.738 -10.845 -12.464 1.00 96.19 96 ALA A CA 1
ATOM 689 C C . ALA A 1 96 ? -1.915 -10.552 -11.191 1.00 96.19 96 ALA A C 1
ATOM 691 O O . ALA A 1 96 ? -2.055 -11.272 -10.209 1.00 96.19 96 ALA A O 1
ATOM 692 N N . VAL A 1 97 ? -1.071 -9.510 -11.184 1.00 96.75 97 VAL A N 1
ATOM 693 C CA . VAL A 1 97 ? -0.195 -9.180 -10.040 1.00 96.75 97 VAL A CA 1
ATOM 694 C C . VAL A 1 97 ? -0.865 -8.292 -8.991 1.00 96.75 97 VAL A C 1
ATOM 696 O O . VAL A 1 97 ? -0.238 -7.977 -7.980 1.00 96.75 97 VAL A O 1
ATOM 699 N N . ILE A 1 98 ? -2.108 -7.861 -9.231 1.00 98.50 98 ILE A N 1
ATOM 700 C CA . ILE A 1 98 ? -2.812 -6.852 -8.426 1.00 98.50 98 ILE A CA 1
ATOM 701 C C . ILE A 1 98 ? -2.892 -7.205 -6.932 1.00 98.50 98 ILE A C 1
ATOM 703 O O . ILE A 1 98 ? -2.692 -6.335 -6.082 1.00 98.50 98 ILE A O 1
ATOM 707 N N . ASP A 1 99 ? -3.089 -8.491 -6.629 1.00 98.62 99 ASP A N 1
ATOM 708 C CA . ASP A 1 99 ? -3.197 -9.033 -5.271 1.00 98.62 99 ASP A CA 1
ATOM 709 C C . ASP A 1 99 ? -1.991 -9.903 -4.874 1.00 98.62 99 ASP A C 1
ATOM 711 O O . ASP A 1 99 ? -2.051 -10.630 -3.876 1.00 98.62 99 ASP A O 1
ATOM 715 N N . ASN A 1 100 ? -0.876 -9.829 -5.619 1.00 98.62 100 ASN A N 1
ATOM 716 C CA . ASN A 1 100 ? 0.369 -10.462 -5.187 1.00 98.62 100 ASN A CA 1
ATOM 717 C C . ASN A 1 100 ? 0.750 -9.946 -3.800 1.00 98.62 100 ASN A C 1
ATOM 719 O O . ASN A 1 100 ? 0.533 -8.780 -3.466 1.00 98.62 100 ASN A O 1
ATOM 723 N N . LYS A 1 101 ? 1.325 -10.836 -2.995 1.00 98.62 101 LYS A N 1
ATOM 724 C CA . LYS A 1 101 ? 1.749 -10.533 -1.634 1.00 98.62 101 LYS A CA 1
ATOM 725 C C . LYS A 1 101 ? 3.261 -10.584 -1.536 1.00 98.62 101 LYS A C 1
ATOM 727 O O . LYS A 1 101 ? 3.881 -11.519 -2.035 1.00 98.62 101 LYS A O 1
ATOM 732 N N . THR A 1 102 ? 3.819 -9.612 -0.831 1.00 98.69 102 THR A N 1
ATOM 733 C CA . THR A 1 102 ? 5.206 -9.643 -0.361 1.00 98.69 102 THR A CA 1
ATOM 734 C C . THR A 1 102 ? 5.405 -10.737 0.691 1.00 98.69 102 THR A C 1
ATOM 736 O O . THR A 1 102 ? 4.440 -11.328 1.188 1.00 98.69 102 THR A O 1
ATOM 739 N N . GLU A 1 103 ? 6.644 -10.948 1.137 1.00 98.19 103 GLU A N 1
ATOM 740 C CA . GLU A 1 103 ? 6.932 -11.830 2.278 1.00 98.19 103 GLU A CA 1
ATOM 741 C C . GLU A 1 103 ? 6.239 -11.391 3.583 1.00 98.19 103 GLU A C 1
ATOM 743 O O . GLU A 1 103 ? 5.932 -12.211 4.452 1.00 98.19 103 GLU A O 1
ATOM 748 N N . SER A 1 104 ? 5.933 -10.096 3.737 1.00 97.94 104 SER A N 1
ATOM 749 C CA . SER A 1 104 ? 5.132 -9.594 4.861 1.00 97.94 104 SER A CA 1
ATOM 750 C C . SER A 1 104 ? 3.626 -9.827 4.681 1.00 97.94 104 SER A C 1
ATOM 752 O O . SER A 1 104 ? 2.840 -9.492 5.569 1.00 97.94 104 SER A O 1
ATOM 754 N N . GLY A 1 105 ? 3.204 -10.416 3.563 1.00 98.50 105 GLY A N 1
ATOM 755 C CA . GLY A 1 105 ? 1.807 -10.645 3.208 1.00 98.50 105 GLY A CA 1
ATOM 756 C C . GLY A 1 105 ? 1.093 -9.404 2.664 1.00 98.50 105 GLY A C 1
ATOM 757 O O . GLY A 1 105 ? -0.122 -9.447 2.470 1.00 98.50 105 GLY A O 1
ATOM 758 N N . GLN A 1 106 ? 1.802 -8.293 2.453 1.00 98.81 106 GLN A N 1
ATOM 759 C CA . GLN A 1 106 ? 1.202 -7.028 2.033 1.00 98.81 106 GLN A CA 1
ATOM 760 C C . GLN A 1 106 ? 1.000 -7.004 0.518 1.00 98.81 106 GLN A C 1
ATOM 762 O O . GLN A 1 106 ? 1.884 -7.401 -0.229 1.00 98.81 106 GLN A O 1
ATOM 767 N N . THR A 1 107 ? -0.152 -6.499 0.080 1.00 98.88 107 THR A N 1
ATOM 768 C CA . THR A 1 107 ? -0.441 -6.202 -1.335 1.00 98.88 107 THR A CA 1
ATOM 769 C C . THR A 1 107 ? -0.103 -4.748 -1.665 1.00 98.88 107 THR A C 1
ATOM 771 O O . THR A 1 107 ? 0.041 -3.916 -0.761 1.00 98.88 107 THR A O 1
ATOM 774 N N . ALA A 1 108 ? -0.068 -4.386 -2.949 1.00 98.88 108 ALA A N 1
ATOM 775 C CA . ALA A 1 108 ? 0.090 -2.995 -3.389 1.00 98.88 108 ALA A CA 1
ATOM 776 C C . ALA A 1 108 ? -0.922 -2.034 -2.721 1.00 98.88 108 ALA A C 1
ATOM 778 O O . ALA A 1 108 ? -0.561 -0.924 -2.318 1.00 98.88 108 ALA A O 1
ATOM 779 N N . LEU A 1 109 ? -2.163 -2.489 -2.502 1.00 98.94 109 LEU A N 1
ATOM 780 C CA . LEU A 1 109 ? -3.207 -1.707 -1.833 1.00 98.94 109 LEU A CA 1
ATOM 781 C C . LEU A 1 109 ? -2.875 -1.403 -0.362 1.00 98.94 109 LEU A C 1
ATOM 783 O O . LEU A 1 109 ? -3.192 -0.315 0.117 1.00 98.94 109 LEU A O 1
ATOM 787 N N . HIS A 1 110 ? -2.178 -2.299 0.349 1.00 98.94 110 HIS A N 1
ATOM 788 C CA . HIS A 1 110 ? -1.702 -2.019 1.711 1.00 98.94 110 HIS A CA 1
ATOM 789 C C . HIS A 1 110 ? -0.697 -0.863 1.729 1.00 98.94 110 HIS A C 1
ATOM 791 O O . HIS A 1 110 ? -0.783 0.015 2.592 1.00 98.94 110 HIS A O 1
ATOM 797 N N . TYR A 1 111 ? 0.252 -0.855 0.786 1.00 98.88 111 TYR A N 1
ATOM 798 C CA . TYR A 1 111 ? 1.266 0.196 0.687 1.00 98.88 111 TYR A CA 1
ATOM 799 C C . TYR A 1 111 ? 0.638 1.546 0.339 1.00 98.88 111 TYR A C 1
ATOM 801 O O . TYR A 1 111 ? 0.891 2.528 1.041 1.00 98.88 111 TYR A O 1
ATOM 809 N N . ALA A 1 112 ? -0.232 1.586 -0.674 1.00 98.88 112 ALA A N 1
ATOM 810 C CA . ALA A 1 112 ? -0.946 2.801 -1.063 1.00 98.88 112 ALA A CA 1
ATOM 811 C C . ALA A 1 112 ? -1.792 3.359 0.092 1.00 98.88 112 ALA A C 1
ATOM 813 O O . ALA A 1 112 ? -1.710 4.550 0.410 1.00 98.88 112 ALA A O 1
ATOM 814 N N . ALA A 1 113 ? -2.531 2.481 0.783 1.00 98.81 113 ALA A N 1
ATOM 815 C CA . ALA A 1 113 ? -3.358 2.867 1.917 1.00 98.81 113 ALA A CA 1
ATOM 816 C C . ALA A 1 113 ? -2.524 3.399 3.089 1.00 98.81 113 ALA A C 1
ATOM 818 O O . ALA A 1 113 ? -2.869 4.427 3.657 1.00 98.81 113 ALA A O 1
ATOM 819 N N . SER A 1 114 ? -1.394 2.766 3.422 1.00 98.62 114 SER A N 1
ATOM 820 C CA . SER A 1 114 ? -0.511 3.219 4.509 1.00 98.62 114 SER A CA 1
ATOM 821 C C . SER A 1 114 ? 0.149 4.577 4.238 1.00 98.62 114 SER A C 1
ATOM 823 O O . SER A 1 114 ? 0.559 5.256 5.188 1.00 98.62 114 SER A O 1
ATOM 825 N N . LYS A 1 115 ? 0.316 4.953 2.966 1.00 98.56 115 LYS A N 1
ATOM 826 C CA . LYS A 1 115 ? 1.078 6.135 2.531 1.00 98.56 115 LYS A CA 1
ATOM 827 C C . LYS A 1 115 ? 0.204 7.308 2.073 1.00 98.56 115 LYS A C 1
ATOM 829 O O . LYS A 1 115 ? 0.760 8.328 1.687 1.00 98.56 115 LYS A O 1
ATOM 834 N N . ASN A 1 116 ? -1.121 7.191 2.192 1.00 98.50 116 ASN A N 1
ATOM 835 C CA . ASN A 1 116 ? -2.099 8.215 1.803 1.00 98.50 116 ASN A CA 1
ATOM 836 C C . ASN A 1 116 ? -2.121 8.537 0.294 1.00 98.50 116 ASN A C 1
ATOM 838 O O . ASN A 1 116 ? -2.402 9.667 -0.100 1.00 98.50 116 ASN A O 1
ATOM 842 N N . HIS A 1 117 ? -1.842 7.550 -0.562 1.00 98.75 117 HIS A N 1
ATOM 843 C CA . HIS A 1 117 ? -1.854 7.734 -2.020 1.00 98.75 117 HIS A CA 1
ATOM 844 C C . HIS A 1 117 ? -3.248 7.453 -2.586 1.00 98.75 117 HIS A C 1
ATOM 846 O O . HIS A 1 117 ? -3.510 6.365 -3.098 1.00 98.75 117 HIS A O 1
ATOM 852 N N . ALA A 1 118 ? -4.160 8.416 -2.449 1.00 98.56 118 ALA A N 1
ATOM 853 C CA . ALA A 1 118 ? -5.578 8.240 -2.772 1.00 98.56 118 ALA A CA 1
ATOM 854 C C . ALA A 1 118 ? -5.818 7.838 -4.234 1.00 98.56 118 ALA A C 1
ATOM 856 O O . ALA A 1 118 ? -6.547 6.886 -4.490 1.00 98.56 118 ALA A O 1
ATOM 857 N N . GLU A 1 119 ? -5.133 8.480 -5.176 1.00 98.62 119 GLU A N 1
ATOM 858 C CA . GLU A 1 119 ? -5.259 8.209 -6.611 1.00 98.62 119 GLU A CA 1
ATOM 859 C C . GLU A 1 119 ? -4.774 6.793 -6.972 1.00 98.62 119 GLU A C 1
ATOM 861 O O . GLU A 1 119 ? -5.267 6.169 -7.911 1.00 98.62 119 GLU A O 1
ATOM 866 N N . VAL A 1 120 ? -3.807 6.255 -6.223 1.00 98.88 120 VAL A N 1
ATOM 867 C CA . VAL A 1 120 ? -3.357 4.864 -6.378 1.00 98.88 120 VAL A CA 1
ATOM 868 C C . VAL A 1 120 ? -4.365 3.892 -5.771 1.00 98.88 120 VAL A C 1
ATOM 870 O O . VAL A 1 120 ? -4.637 2.855 -6.371 1.00 98.88 120 VAL A O 1
ATOM 873 N N . VAL A 1 121 ? -4.924 4.210 -4.600 1.00 98.88 121 VAL A N 1
ATOM 874 C CA . VAL A 1 121 ? -5.993 3.406 -3.986 1.00 98.88 121 VAL A CA 1
ATOM 875 C C . VAL A 1 121 ? -7.190 3.309 -4.930 1.00 98.88 121 VAL A C 1
ATOM 877 O O . VAL A 1 121 ? -7.685 2.208 -5.158 1.00 98.88 121 VAL A O 1
ATOM 880 N N . ASP A 1 122 ? -7.596 4.426 -5.536 1.00 98.62 122 ASP A N 1
ATOM 881 C CA . ASP A 1 122 ? -8.654 4.462 -6.547 1.00 98.62 122 ASP A CA 1
ATOM 882 C C . ASP A 1 122 ? -8.330 3.557 -7.736 1.00 98.62 122 ASP A C 1
ATOM 884 O O . ASP A 1 122 ? -9.144 2.709 -8.098 1.00 98.62 122 ASP A O 1
ATOM 888 N N . ALA A 1 123 ? -7.132 3.692 -8.313 1.00 98.69 123 ALA A N 1
ATOM 889 C CA . ALA A 1 123 ? -6.703 2.879 -9.449 1.00 98.69 123 ALA A CA 1
ATOM 890 C C . ALA A 1 123 ? -6.725 1.374 -9.136 1.00 98.69 123 ALA A C 1
ATOM 892 O O . ALA A 1 123 ? -7.276 0.594 -9.911 1.00 98.69 123 ALA A O 1
ATOM 893 N N . LEU A 1 124 ? -6.173 0.966 -7.988 1.00 98.88 124 LEU A N 1
ATOM 894 C CA . LEU A 1 124 ? -6.125 -0.438 -7.575 1.00 98.88 124 LEU A CA 1
ATOM 895 C C . LEU A 1 124 ? -7.529 -1.008 -7.334 1.00 98.88 124 LEU A C 1
ATOM 897 O O . LEU A 1 124 ? -7.844 -2.088 -7.826 1.00 98.88 124 LEU A O 1
ATOM 901 N N . LEU A 1 125 ? -8.397 -0.286 -6.620 1.00 98.75 125 LEU A N 1
ATOM 902 C CA . LEU A 1 125 ? -9.764 -0.748 -6.355 1.00 98.75 125 LEU A CA 1
ATOM 903 C C . LEU A 1 125 ? -10.603 -0.815 -7.635 1.00 98.75 125 LEU A C 1
ATOM 905 O O . LEU A 1 125 ? -11.333 -1.783 -7.834 1.00 98.75 125 LEU A O 1
ATOM 909 N N . ASN A 1 126 ? -10.469 0.170 -8.527 1.00 98.25 126 ASN A N 1
ATOM 910 C CA . ASN A 1 126 ? -11.164 0.172 -9.816 1.00 98.25 126 ASN A CA 1
ATOM 911 C C . ASN A 1 126 ? -10.688 -0.968 -10.731 1.00 98.25 126 ASN A C 1
ATOM 913 O O . ASN A 1 126 ? -11.471 -1.472 -11.531 1.00 98.25 126 ASN A O 1
ATOM 917 N N . ALA A 1 127 ? -9.432 -1.398 -10.589 1.00 98.19 127 ALA A N 1
ATOM 918 C CA . ALA A 1 127 ? -8.882 -2.566 -11.274 1.00 98.19 127 ALA A CA 1
ATOM 919 C C . ALA A 1 127 ? -9.214 -3.906 -10.582 1.00 98.19 127 ALA A C 1
ATOM 921 O O . ALA A 1 127 ? -8.829 -4.961 -11.082 1.00 98.19 127 ALA A O 1
ATOM 922 N N . GLY A 1 128 ? -9.949 -3.887 -9.465 1.00 98.12 128 GLY A N 1
ATOM 923 C CA . GLY A 1 128 ? -10.471 -5.086 -8.808 1.00 98.12 128 GLY A CA 1
ATOM 924 C C . GLY A 1 128 ? -9.649 -5.618 -7.635 1.00 98.12 128 GLY A C 1
ATOM 925 O O . GLY A 1 128 ? -9.976 -6.703 -7.154 1.00 98.12 128 GLY A O 1
ATOM 926 N N . ALA A 1 129 ? -8.651 -4.871 -7.141 1.00 98.75 129 ALA A N 1
ATOM 927 C CA . ALA A 1 129 ? -7.855 -5.268 -5.974 1.00 98.75 129 ALA A CA 1
ATOM 928 C C . ALA A 1 129 ? -8.754 -5.667 -4.795 1.00 98.75 129 ALA A C 1
ATOM 930 O O . ALA A 1 129 ? -9.816 -5.067 -4.585 1.00 98.75 129 ALA A O 1
ATOM 931 N N . ASP A 1 130 ? -8.338 -6.659 -4.013 1.00 98.75 130 ASP A N 1
ATOM 932 C CA . ASP A 1 130 ? -9.088 -7.117 -2.846 1.00 98.75 130 ASP A CA 1
ATOM 933 C C . ASP A 1 130 ? -8.834 -6.207 -1.625 1.00 98.75 130 ASP A C 1
ATOM 935 O O . ASP A 1 130 ? -7.768 -6.276 -1.000 1.00 98.75 130 ASP A O 1
ATOM 939 N N . PRO A 1 131 ? -9.809 -5.377 -1.196 1.00 98.69 131 PRO A N 1
ATOM 940 C CA . PRO A 1 131 ? -9.647 -4.544 -0.007 1.00 98.69 131 PRO A CA 1
ATOM 941 C C . PRO A 1 131 ? -9.736 -5.340 1.301 1.00 98.69 131 PRO A C 1
ATOM 943 O O . PRO A 1 131 ? -9.485 -4.782 2.371 1.00 98.69 131 PRO A O 1
ATOM 946 N N . SER A 1 132 ? -10.120 -6.619 1.243 1.00 98.62 132 SER A N 1
ATOM 947 C CA . SER A 1 132 ? -10.178 -7.520 2.395 1.00 98.62 132 SER A CA 1
ATOM 948 C C . SER A 1 132 ? -8.893 -8.325 2.596 1.00 98.62 132 SER A C 1
ATOM 950 O O . SER A 1 132 ? -8.772 -9.030 3.602 1.00 98.62 132 SER A O 1
ATOM 952 N N . ALA A 1 133 ? -7.919 -8.178 1.687 1.00 98.69 133 ALA A N 1
ATOM 953 C CA . ALA A 1 133 ? -6.640 -8.860 1.758 1.00 98.69 133 ALA A CA 1
ATOM 954 C C . ALA A 1 133 ? -5.979 -8.637 3.124 1.00 98.69 133 ALA A C 1
ATOM 956 O O . ALA A 1 133 ? -5.949 -7.526 3.648 1.00 98.69 133 ALA A O 1
ATOM 957 N N . ARG A 1 134 ? -5.449 -9.721 3.693 1.00 98.69 134 ARG A N 1
ATOM 958 C CA . ARG A 1 134 ? -4.790 -9.727 5.001 1.00 98.69 134 ARG A CA 1
ATOM 959 C C . ARG A 1 134 ? -3.301 -9.975 4.849 1.00 98.69 134 ARG A C 1
ATOM 961 O O . ARG A 1 134 ? -2.911 -10.930 4.163 1.00 98.69 134 ARG A O 1
ATOM 968 N N . ASP A 1 135 ? -2.505 -9.157 5.521 1.00 98.69 135 ASP A N 1
ATOM 969 C CA . ASP A 1 135 ? -1.073 -9.379 5.673 1.00 98.69 135 ASP A CA 1
ATOM 970 C C . ASP A 1 135 ? -0.754 -10.444 6.738 1.00 98.69 135 ASP A C 1
ATOM 972 O O . ASP A 1 135 ? -1.655 -11.061 7.318 1.00 98.69 135 ASP A O 1
ATOM 976 N N . ARG A 1 136 ? 0.536 -10.693 6.999 1.00 98.50 136 ARG A N 1
ATOM 977 C CA . ARG A 1 136 ? 0.981 -11.711 7.971 1.00 98.50 136 ARG A CA 1
ATOM 978 C C . ARG A 1 136 ? 0.511 -11.456 9.407 1.00 98.50 136 ARG A C 1
ATOM 980 O O . ARG A 1 136 ? 0.489 -12.384 10.209 1.00 98.50 136 ARG A O 1
ATOM 987 N N . TYR A 1 137 ? 0.151 -10.217 9.736 1.00 98.31 137 TYR A N 1
ATOM 988 C CA . TYR A 1 137 ? -0.399 -9.830 11.036 1.00 98.31 137 TYR A CA 1
ATOM 989 C C . TYR A 1 137 ? -1.927 -9.854 11.029 1.00 98.31 137 TYR A C 1
ATOM 991 O O . TYR A 1 137 ? -2.555 -9.486 12.015 1.00 98.31 137 TYR A O 1
ATOM 999 N N . GLY A 1 138 ? -2.552 -10.291 9.934 1.00 98.56 138 GLY A N 1
ATOM 1000 C CA . GLY A 1 138 ? -3.997 -10.264 9.769 1.00 98.56 138 GLY A CA 1
ATOM 1001 C C . GLY A 1 138 ? -4.557 -8.868 9.497 1.00 98.56 138 GLY A C 1
ATOM 1002 O O . GLY A 1 138 ? -5.778 -8.714 9.500 1.00 98.56 138 GLY A O 1
ATOM 1003 N N . GLN A 1 139 ? -3.706 -7.867 9.275 1.00 98.81 139 GLN A N 1
ATOM 1004 C CA . GLN A 1 139 ? -4.138 -6.497 9.041 1.00 98.81 139 GLN A CA 1
ATOM 1005 C C . GLN A 1 139 ? -4.574 -6.328 7.587 1.00 98.81 139 GLN A C 1
ATOM 1007 O O . GLN A 1 139 ? -3.974 -6.894 6.678 1.00 98.81 139 GLN A O 1
ATOM 1012 N N . THR A 1 140 ? -5.634 -5.549 7.389 1.00 98.88 140 THR A N 1
ATOM 1013 C CA . THR A 1 140 ? -6.161 -5.165 6.070 1.00 98.88 140 THR A CA 1
ATOM 1014 C C . THR A 1 140 ? -5.673 -3.766 5.679 1.00 98.88 140 THR A C 1
ATOM 1016 O O . THR A 1 140 ? -5.195 -3.023 6.547 1.00 98.88 140 THR A O 1
ATOM 1019 N N . PRO A 1 141 ? -5.855 -3.312 4.423 1.00 98.81 141 PRO A N 1
ATOM 1020 C CA . PRO A 1 141 ? -5.596 -1.921 4.049 1.00 98.81 141 PRO A CA 1
ATOM 1021 C C . PRO A 1 141 ? -6.318 -0.900 4.946 1.00 98.81 141 PRO A C 1
ATOM 1023 O O . PRO A 1 141 ? -5.768 0.161 5.235 1.00 98.81 141 PRO A O 1
ATOM 1026 N N . MET A 1 142 ? -7.507 -1.241 5.465 1.00 98.81 142 MET A N 1
ATOM 1027 C CA . MET A 1 142 ? -8.244 -0.388 6.403 1.00 98.81 142 MET A CA 1
ATOM 1028 C C . MET A 1 142 ? -7.535 -0.240 7.755 1.00 98.81 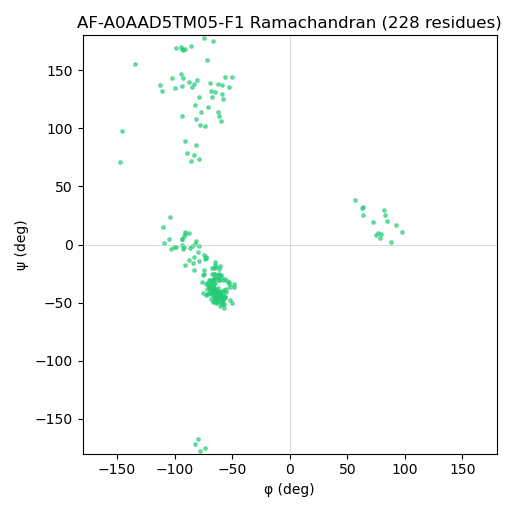142 MET A C 1
ATOM 1030 O O . MET A 1 142 ? -7.521 0.862 8.290 1.00 98.81 142 MET A O 1
ATOM 1034 N N . HIS A 1 143 ? -6.878 -1.287 8.270 1.00 98.88 143 HIS A N 1
ATOM 1035 C CA . HIS A 1 143 ? -6.032 -1.160 9.466 1.00 98.88 143 HIS A CA 1
ATOM 1036 C C . HIS A 1 143 ? -4.880 -0.183 9.207 1.00 98.88 143 HIS A C 1
ATOM 1038 O O . HIS A 1 143 ? -4.637 0.713 10.007 1.00 98.88 143 HIS A O 1
ATOM 1044 N N . ARG A 1 144 ? -4.214 -0.298 8.048 1.00 98.75 144 ARG A N 1
ATOM 1045 C CA . ARG A 1 144 ? -3.096 0.586 7.675 1.00 98.75 144 ARG A CA 1
ATOM 1046 C C . ARG A 1 144 ? -3.520 2.049 7.543 1.00 98.75 144 ARG A C 1
ATOM 1048 O O . ARG A 1 144 ? -2.784 2.930 7.985 1.00 98.75 144 ARG A O 1
ATOM 1055 N N . ALA A 1 145 ? -4.690 2.307 6.959 1.00 98.81 145 ALA A N 1
ATOM 1056 C CA . ALA A 1 145 ? -5.270 3.646 6.907 1.00 98.81 145 ALA A CA 1
ATOM 1057 C C . ALA A 1 145 ? -5.648 4.154 8.309 1.00 98.81 145 ALA A C 1
ATOM 1059 O O . ALA A 1 145 ? -5.399 5.318 8.615 1.00 98.81 145 ALA A O 1
ATOM 1060 N N . ALA A 1 146 ? -6.199 3.280 9.159 1.00 98.88 146 ALA A N 1
ATOM 1061 C CA . ALA A 1 146 ? -6.666 3.617 10.498 1.00 98.88 146 ALA A CA 1
ATOM 1062 C C . ALA A 1 146 ? -5.530 4.011 11.455 1.00 98.88 146 ALA A C 1
ATOM 1064 O O . ALA A 1 146 ? -5.587 5.102 12.014 1.00 98.88 146 ALA A O 1
ATOM 1065 N N . THR A 1 147 ? -4.464 3.205 11.539 1.00 98.69 147 THR A N 1
ATOM 1066 C CA . THR A 1 147 ? -3.206 3.501 12.267 1.00 98.69 147 THR A CA 1
ATOM 1067 C C . THR A 1 147 ? -2.657 4.891 11.929 1.00 98.69 147 THR A C 1
ATOM 1069 O O . THR A 1 147 ? -2.108 5.593 12.767 1.00 98.69 147 THR A O 1
ATOM 1072 N N . ARG A 1 148 ? -2.792 5.321 10.669 1.00 98.50 148 ARG A N 1
ATOM 1073 C CA . ARG A 1 148 ? -2.223 6.586 10.182 1.00 98.50 148 ARG A CA 1
ATOM 1074 C C . ARG A 1 148 ? -3.213 7.752 10.124 1.00 98.50 148 ARG A C 1
ATOM 1076 O O . ARG A 1 148 ? -2.821 8.834 9.703 1.00 98.50 148 ARG A O 1
ATOM 1083 N N . GLY A 1 149 ? -4.482 7.537 10.469 1.00 98.62 149 GLY A N 1
ATOM 1084 C CA . GLY A 1 149 ? -5.506 8.584 10.418 1.00 98.62 149 GLY A CA 1
ATOM 1085 C C . GLY A 1 149 ? -5.958 8.993 9.012 1.00 98.62 149 GLY A C 1
ATOM 1086 O O . GLY A 1 149 ? -6.532 10.066 8.831 1.00 98.62 149 GLY A O 1
ATOM 1087 N N . TRP A 1 150 ? -5.737 8.166 7.987 1.00 98.81 150 TRP A N 1
ATOM 1088 C CA . TRP A 1 150 ? -6.061 8.506 6.595 1.00 98.81 150 TRP A CA 1
ATOM 1089 C C . TRP A 1 150 ? -7.549 8.343 6.270 1.00 98.81 150 TRP A C 1
ATOM 1091 O O . TRP A 1 150 ? -7.957 7.421 5.561 1.00 98.81 150 TRP A O 1
ATOM 1101 N N . VAL A 1 151 ? -8.381 9.262 6.770 1.00 98.75 151 VAL A N 1
ATOM 1102 C CA . VAL A 1 151 ? -9.850 9.211 6.632 1.00 98.75 151 VAL A CA 1
ATOM 1103 C C . VAL A 1 151 ? -10.298 9.152 5.169 1.00 98.75 151 VAL A C 1
ATOM 1105 O O . VAL A 1 151 ? -11.206 8.392 4.845 1.00 98.75 151 VAL A O 1
ATOM 1108 N N . ARG A 1 152 ? -9.647 9.891 4.256 1.00 98.62 152 ARG A N 1
ATOM 1109 C CA . ARG A 1 152 ? -9.973 9.842 2.814 1.00 98.62 152 ARG A CA 1
ATOM 1110 C C . ARG A 1 152 ? -9.771 8.440 2.232 1.00 98.62 152 ARG A C 1
ATOM 1112 O O . ARG A 1 152 ? -10.613 7.974 1.471 1.00 98.62 152 ARG A O 1
ATOM 1119 N N . ILE A 1 153 ? -8.696 7.758 2.625 1.00 98.88 153 ILE A N 1
ATOM 1120 C CA . ILE A 1 153 ? -8.420 6.381 2.203 1.00 98.88 153 ILE A CA 1
ATOM 1121 C C . ILE A 1 153 ? -9.440 5.416 2.807 1.00 98.88 153 ILE A C 1
ATOM 1123 O O . ILE A 1 153 ? -9.990 4.583 2.093 1.00 98.88 153 ILE A O 1
ATOM 1127 N N . ALA A 1 154 ? -9.723 5.533 4.108 1.00 98.75 154 ALA A N 1
ATOM 1128 C CA . ALA A 1 154 ? -10.691 4.667 4.777 1.00 98.75 154 ALA A CA 1
ATOM 1129 C C . ALA A 1 154 ? -12.106 4.824 4.197 1.00 98.75 154 ALA A C 1
ATOM 1131 O O . ALA A 1 154 ? -12.795 3.819 4.017 1.00 98.75 154 ALA A O 1
ATOM 1132 N N . ARG A 1 155 ? -12.497 6.052 3.827 1.00 98.62 155 ARG A N 1
ATOM 1133 C CA . ARG A 1 155 ? -13.724 6.347 3.071 1.00 98.62 155 ARG A CA 1
ATOM 1134 C C . ARG A 1 155 ? -13.760 5.606 1.751 1.00 98.62 155 ARG A C 1
ATOM 1136 O O . ARG A 1 155 ? -14.683 4.835 1.513 1.00 98.62 155 ARG A O 1
ATOM 1143 N N . ARG A 1 156 ? -12.721 5.767 0.936 1.00 98.56 156 ARG A N 1
ATOM 1144 C CA . ARG A 1 156 ? -12.672 5.116 -0.370 1.00 98.56 156 ARG A CA 1
ATOM 1145 C C . ARG A 1 156 ? -12.695 3.589 -0.271 1.00 98.56 156 ARG A C 1
ATOM 1147 O O . ARG A 1 156 ? -13.391 2.941 -1.047 1.00 98.56 156 ARG A O 1
ATOM 1154 N N . LEU A 1 157 ? -11.969 3.009 0.687 1.00 98.62 157 LEU A N 1
ATOM 1155 C CA . LEU A 1 157 ? -11.997 1.565 0.942 1.00 98.62 157 LEU A CA 1
ATOM 1156 C C . LEU A 1 157 ? -13.411 1.095 1.303 1.00 98.62 157 LEU A C 1
ATOM 1158 O O . LEU A 1 157 ? -13.858 0.077 0.790 1.00 98.62 157 LEU A O 1
ATOM 1162 N N . LYS A 1 158 ? -14.118 1.841 2.161 1.00 98.00 158 LYS A N 1
ATOM 1163 C CA . LYS A 1 158 ? -15.453 1.493 2.668 1.00 98.00 158 LYS A CA 1
ATOM 1164 C C . LYS A 1 158 ? -16.544 1.464 1.592 1.00 98.00 158 LYS A C 1
ATOM 1166 O O . LYS A 1 158 ? -17.534 0.749 1.775 1.00 98.00 158 LYS A O 1
ATOM 1171 N N . GLU A 1 159 ? -16.363 2.210 0.502 1.00 97.62 159 GLU A N 1
ATOM 1172 C CA . GLU A 1 159 ? -17.243 2.175 -0.675 1.00 97.62 159 GLU A CA 1
ATOM 1173 C C . GLU A 1 159 ? -17.257 0.790 -1.345 1.00 97.62 159 GLU A C 1
ATOM 1175 O O . GLU A 1 159 ? -18.262 0.406 -1.942 1.00 97.62 159 GLU A O 1
ATOM 1180 N N . ASP A 1 160 ? -16.185 0.000 -1.207 1.00 96.75 160 ASP A N 1
ATOM 1181 C CA . ASP A 1 160 ? -16.192 -1.406 -1.602 1.00 96.75 160 ASP A CA 1
ATOM 1182 C C . ASP A 1 160 ? -16.815 -2.265 -0.491 1.00 96.75 160 ASP A C 1
ATOM 1184 O O . ASP A 1 160 ? -16.319 -2.348 0.636 1.00 96.75 160 ASP A O 1
ATOM 1188 N N . THR A 1 161 ? -17.907 -2.959 -0.814 1.00 94.75 161 THR A N 1
ATOM 1189 C CA . THR A 1 161 ? -18.667 -3.765 0.157 1.00 94.75 161 THR A CA 1
ATOM 1190 C C . THR A 1 161 ? -17.862 -4.902 0.799 1.00 94.75 161 THR A C 1
ATOM 1192 O O . THR A 1 161 ? -18.260 -5.396 1.866 1.00 94.75 161 THR A O 1
ATOM 1195 N N . ARG A 1 162 ? -16.736 -5.312 0.198 1.00 97.12 162 ARG A N 1
ATOM 1196 C CA . ARG A 1 162 ? -15.807 -6.316 0.745 1.00 97.12 162 ARG A CA 1
ATOM 1197 C C . ARG A 1 162 ? -14.968 -5.757 1.900 1.00 97.12 162 ARG A C 1
ATOM 1199 O O . ARG A 1 162 ? -14.577 -6.520 2.783 1.00 97.12 162 ARG A O 1
ATOM 1206 N N . ALA A 1 163 ? -14.744 -4.442 1.959 1.00 96.94 163 ALA A N 1
ATOM 1207 C CA . ALA A 1 163 ? -14.006 -3.790 3.037 1.00 96.94 163 ALA A CA 1
ATOM 1208 C C . ALA A 1 163 ? -14.883 -3.628 4.293 1.00 96.94 163 ALA A C 1
ATOM 1210 O O . ALA A 1 163 ? -15.753 -2.755 4.376 1.00 96.94 163 ALA A O 1
ATOM 1211 N N . LYS A 1 164 ? -14.672 -4.485 5.297 1.00 97.94 164 LYS A N 1
ATOM 1212 C CA . LYS A 1 164 ? -15.402 -4.417 6.574 1.00 97.94 164 LYS A CA 1
ATOM 1213 C C . LYS A 1 164 ? -14.640 -3.576 7.609 1.00 97.94 164 LYS A C 1
ATOM 1215 O O . LYS A 1 164 ? -13.418 -3.655 7.690 1.00 97.94 164 LYS A O 1
ATOM 1220 N N . VAL A 1 165 ? -15.373 -2.821 8.435 1.00 97.12 165 VAL A N 1
ATOM 1221 C CA . VAL A 1 165 ? -14.806 -1.936 9.480 1.00 97.12 165 VAL A CA 1
ATOM 1222 C C . VAL A 1 165 ? -14.464 -2.655 10.784 1.00 97.12 165 VAL A C 1
ATOM 1224 O O . VAL A 1 165 ? -13.596 -2.201 11.515 1.00 97.12 165 VAL A O 1
ATOM 1227 N N . ASN A 1 166 ? -15.086 -3.810 11.045 1.00 98.06 166 ASN A N 1
ATOM 1228 C CA . ASN A 1 166 ? -14.904 -4.603 12.271 1.00 98.06 166 ASN A CA 1
ATOM 1229 C C . ASN A 1 166 ? -14.024 -5.846 12.060 1.00 98.06 166 ASN A C 1
ATOM 1231 O O . ASN A 1 166 ? -14.136 -6.836 12.783 1.00 98.06 166 ASN A O 1
ATOM 1235 N N . VAL A 1 167 ? -13.165 -5.837 11.035 1.00 98.31 167 VAL A N 1
ATOM 1236 C CA . VAL A 1 167 ? -12.217 -6.938 10.812 1.00 98.31 167 VAL A CA 1
ATOM 1237 C C . VAL A 1 167 ? -11.235 -6.979 11.971 1.00 98.31 167 VAL A C 1
ATOM 1239 O O . VAL A 1 167 ? -10.656 -5.958 12.302 1.00 98.31 167 VAL A O 1
ATOM 1242 N N . ARG A 1 168 ? -11.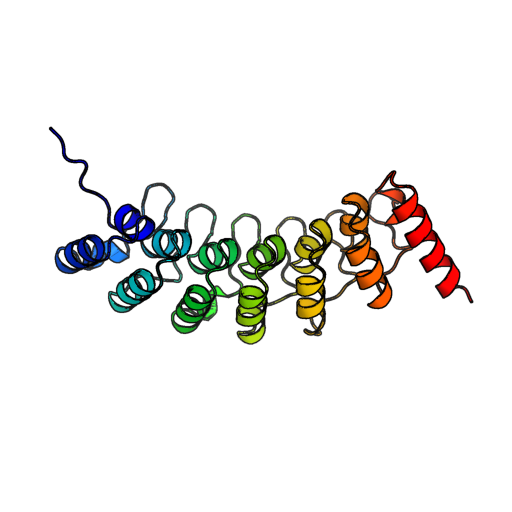018 -8.157 12.551 1.00 98.56 168 ARG A N 1
ATOM 1243 C CA . ARG A 1 168 ? -10.001 -8.361 13.585 1.00 98.56 168 ARG A CA 1
ATOM 1244 C C . ARG A 1 168 ? -8.698 -8.831 12.965 1.00 98.56 168 ARG A C 1
ATOM 1246 O O . ARG A 1 168 ? -8.752 -9.725 12.118 1.00 98.56 168 ARG A O 1
ATOM 1253 N N . ASP A 1 169 ? -7.562 -8.293 13.377 1.00 98.69 169 ASP A N 1
ATOM 1254 C CA . ASP A 1 169 ? -6.229 -8.772 13.007 1.00 98.69 169 ASP A CA 1
ATOM 1255 C C . ASP A 1 169 ? -5.809 -10.016 13.832 1.00 98.69 169 ASP A C 1
ATOM 1257 O O . ASP A 1 169 ? -6.643 -10.680 14.459 1.00 98.69 169 ASP A O 1
ATOM 1261 N N . ALA A 1 170 ? -4.531 -10.401 13.796 1.00 98.50 170 ALA A N 1
ATOM 1262 C CA . ALA A 1 170 ? -4.028 -11.577 14.507 1.00 98.50 170 ALA A CA 1
ATOM 1263 C C . ALA A 1 170 ? -4.048 -11.438 16.042 1.00 98.50 170 ALA A C 1
ATOM 1265 O O . ALA A 1 170 ? -4.142 -12.467 16.722 1.00 98.50 170 ALA A O 1
ATOM 1266 N N . THR A 1 171 ? -4.001 -10.226 16.601 1.00 98.38 171 THR A N 1
ATOM 1267 C CA . THR A 1 171 ? -4.137 -9.972 18.051 1.00 98.38 171 THR A CA 1
ATOM 1268 C C . THR A 1 171 ? -5.589 -9.705 18.449 1.00 98.38 171 THR A C 1
ATOM 1270 O O . THR A 1 171 ? -5.913 -9.601 19.630 1.00 98.38 171 THR A O 1
ATOM 1273 N N . GLY A 1 172 ? -6.502 -9.691 17.479 1.00 98.56 172 GLY A N 1
ATOM 1274 C CA . GLY A 1 172 ? -7.914 -9.420 17.707 1.00 98.56 172 GLY A CA 1
ATOM 1275 C C . GLY A 1 172 ? -8.261 -7.934 17.645 1.00 98.56 172 GLY A C 1
ATOM 1276 O O . GLY A 1 172 ? -9.429 -7.611 17.854 1.00 98.56 172 GLY A O 1
ATOM 1277 N N . ASN A 1 173 ? -7.292 -7.063 17.351 1.00 98.81 173 ASN A N 1
ATOM 1278 C CA . ASN A 1 173 ? -7.509 -5.630 17.206 1.00 98.81 173 ASN A CA 1
ATOM 1279 C C . ASN A 1 173 ? -8.319 -5.351 15.936 1.00 98.81 173 ASN A C 1
ATOM 1281 O O . ASN A 1 173 ? -8.103 -5.969 14.895 1.00 98.81 173 ASN A O 1
ATOM 1285 N N . THR A 1 174 ? -9.263 -4.419 16.026 1.00 98.81 174 THR A N 1
ATOM 1286 C CA . THR A 1 174 ? -10.003 -3.877 14.874 1.00 98.81 174 THR A CA 1
ATOM 1287 C C . THR A 1 174 ? -9.330 -2.598 14.359 1.00 98.81 174 THR A C 1
ATOM 1289 O O . THR A 1 174 ? -8.507 -2.019 15.073 1.00 98.81 174 THR A O 1
ATOM 1292 N N . PRO A 1 175 ? -9.699 -2.069 13.174 1.00 98.81 175 PRO A N 1
ATOM 1293 C CA . PRO A 1 175 ? -9.299 -0.727 12.753 1.00 98.81 175 PRO A CA 1
ATOM 1294 C C . PRO A 1 175 ? -9.537 0.351 13.823 1.00 98.81 175 PRO A C 1
ATOM 1296 O O . PRO A 1 175 ? -8.730 1.265 13.959 1.00 98.81 175 PRO A O 1
ATOM 1299 N N . LEU A 1 176 ? -10.603 0.224 14.624 1.00 98.81 176 LEU A N 1
ATOM 1300 C CA . LEU A 1 176 ? -10.899 1.157 15.711 1.00 98.81 176 LEU A CA 1
ATOM 1301 C C . LEU A 1 176 ? -9.898 1.051 16.873 1.00 98.81 176 LEU A C 1
ATOM 1303 O O . LEU A 1 176 ? -9.528 2.079 17.431 1.00 98.81 176 LEU A O 1
ATOM 1307 N N . HIS A 1 177 ? -9.414 -0.156 17.197 1.00 98.88 177 HIS A N 1
ATOM 1308 C CA . HIS A 1 177 ? -8.352 -0.339 18.195 1.00 98.88 177 HIS A CA 1
ATOM 1309 C C . HIS A 1 177 ? -7.074 0.384 17.774 1.00 98.88 177 HIS A C 1
ATOM 1311 O O . HIS A 1 177 ? -6.564 1.207 18.525 1.00 98.88 177 HIS A O 1
ATOM 1317 N N . VAL A 1 178 ? -6.585 0.128 16.555 1.00 98.81 178 VAL A N 1
ATOM 1318 C CA . VAL A 1 178 ? -5.324 0.734 16.093 1.00 98.81 178 VAL A CA 1
ATOM 1319 C C . VAL A 1 178 ? -5.449 2.249 15.899 1.00 98.81 178 VAL A C 1
ATOM 1321 O O . VAL A 1 178 ? -4.501 2.978 16.158 1.00 98.81 178 VAL A O 1
ATOM 1324 N N . ALA A 1 179 ? -6.625 2.759 15.512 1.00 98.81 179 ALA A N 1
ATOM 1325 C CA . ALA A 1 179 ? -6.869 4.202 15.469 1.00 98.81 179 ALA A CA 1
ATOM 1326 C C . ALA A 1 179 ? -6.853 4.838 16.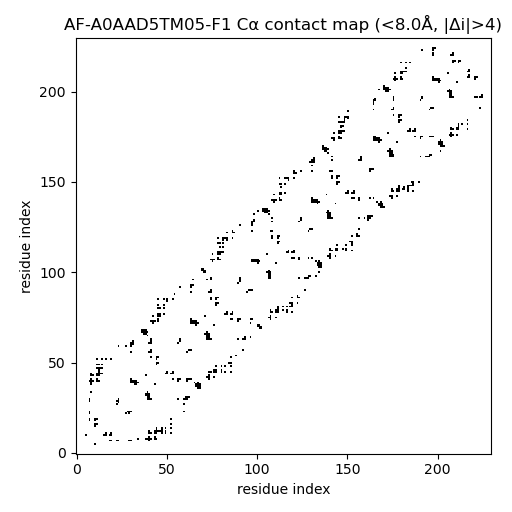871 1.00 98.81 179 ALA A C 1
ATOM 1328 O O . ALA A 1 179 ? -6.403 5.972 17.016 1.00 98.81 179 ALA A O 1
ATOM 1329 N N . ALA A 1 180 ? -7.347 4.133 17.893 1.00 98.75 180 ALA A N 1
ATOM 1330 C CA . ALA A 1 180 ? -7.344 4.608 19.273 1.00 98.75 180 ALA A CA 1
ATOM 1331 C C . ALA A 1 180 ? -5.944 4.587 19.902 1.00 98.75 180 ALA A C 1
ATOM 1333 O O . ALA A 1 180 ? -5.555 5.566 20.540 1.00 98.75 180 ALA A O 1
ATOM 1334 N N . GLU A 1 181 ? -5.186 3.511 19.678 1.00 98.62 181 GLU A N 1
ATOM 1335 C CA . GLU A 1 181 ? -3.787 3.375 20.104 1.00 98.62 181 GLU A CA 1
ATOM 1336 C C . GLU A 1 181 ? -2.924 4.521 19.550 1.00 98.62 181 GLU A C 1
ATOM 1338 O O . GLU A 1 181 ? -2.216 5.181 20.309 1.00 98.62 181 GLU A O 1
ATOM 1343 N N . ASP A 1 182 ? -3.079 4.845 18.260 1.00 98.44 182 ASP A N 1
ATOM 1344 C CA . ASP A 1 182 ? -2.357 5.935 17.586 1.00 98.44 182 ASP A CA 1
ATOM 1345 C C . ASP A 1 182 ? -3.040 7.318 17.697 1.00 98.44 182 ASP A C 1
ATOM 1347 O O . ASP A 1 182 ? -2.636 8.266 17.018 1.00 98.44 182 ASP A O 1
ATOM 1351 N N . VAL A 1 183 ? -4.074 7.462 18.538 1.00 98.44 183 VAL A N 1
ATOM 1352 C CA . VAL A 1 183 ? -4.759 8.738 18.852 1.00 98.44 183 VAL A CA 1
ATOM 1353 C C . VAL A 1 183 ? -5.317 9.465 17.607 1.00 98.44 183 VAL A C 1
ATOM 1355 O O . VAL A 1 183 ? -5.310 10.691 17.488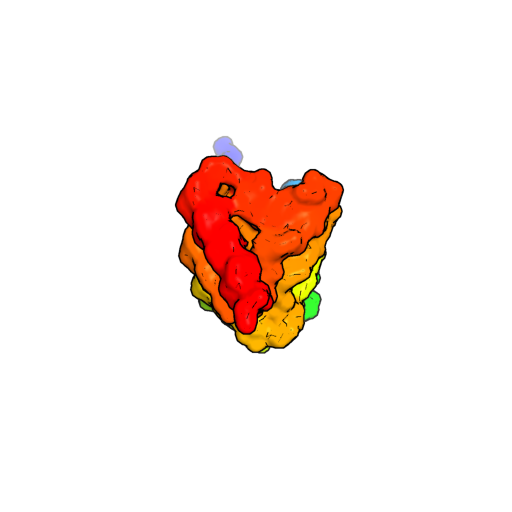 1.00 98.44 183 VAL A O 1
ATOM 1358 N N . GLN A 1 184 ? -5.852 8.711 16.648 1.00 98.62 184 GLN A N 1
ATOM 1359 C CA . GLN A 1 184 ? -6.371 9.227 15.378 1.00 98.62 184 GLN A CA 1
ATOM 1360 C C . GLN A 1 184 ? -7.833 9.684 15.503 1.00 98.62 184 GLN A C 1
ATOM 1362 O O . GLN A 1 184 ? -8.746 9.039 14.990 1.00 98.62 184 GLN A O 1
ATOM 1367 N N . ILE A 1 185 ? -8.078 10.809 16.183 1.00 98.38 185 ILE A N 1
ATOM 1368 C CA . ILE A 1 185 ? -9.432 11.273 16.559 1.00 98.38 185 ILE A CA 1
ATOM 1369 C C . ILE A 1 185 ? -10.418 11.325 15.380 1.00 98.38 185 ILE A C 1
ATOM 1371 O O . ILE A 1 185 ? -11.541 10.832 15.500 1.00 98.38 185 ILE A O 1
ATOM 1375 N N . ASP A 1 186 ? -10.033 11.897 14.239 1.00 98.56 186 ASP A N 1
ATOM 1376 C CA . ASP A 1 186 ? -10.946 12.008 13.091 1.00 98.56 186 ASP A CA 1
ATOM 1377 C C . ASP A 1 186 ? -11.224 10.652 12.432 1.00 98.56 186 ASP A C 1
ATOM 1379 O O . ASP A 1 186 ? -12.331 10.410 11.949 1.00 98.56 186 ASP A O 1
ATOM 1383 N N . MET A 1 187 ? -10.256 9.734 12.476 1.00 98.81 187 MET A N 1
ATOM 1384 C CA . MET A 1 187 ? -10.455 8.350 12.052 1.00 98.81 187 MET A CA 1
ATOM 1385 C C . MET A 1 187 ? -11.390 7.602 12.995 1.00 98.81 187 MET A C 1
ATOM 1387 O O . MET A 1 187 ? -12.262 6.885 12.521 1.00 98.81 187 MET A O 1
ATOM 1391 N N . ILE A 1 188 ? -11.250 7.786 14.308 1.00 98.81 188 ILE A N 1
ATOM 1392 C CA . ILE A 1 188 ? -12.140 7.180 15.306 1.00 98.81 188 ILE A CA 1
ATOM 1393 C C . ILE A 1 188 ? -13.579 7.628 15.051 1.00 98.81 188 ILE A C 1
ATOM 1395 O O . ILE A 1 188 ? -14.456 6.785 14.891 1.00 98.81 188 ILE A O 1
ATOM 1399 N N . LYS A 1 189 ? -13.815 8.941 14.920 1.00 98.56 189 LYS A N 1
ATOM 1400 C CA . LYS A 1 189 ? -15.144 9.486 14.591 1.00 98.56 189 LYS A CA 1
ATOM 1401 C C . LYS A 1 189 ? -15.700 8.896 13.299 1.00 98.56 189 LYS A C 1
ATOM 1403 O O . LYS A 1 189 ? -16.864 8.513 13.254 1.00 98.56 189 LYS A O 1
ATOM 1408 N N . TYR A 1 190 ? -14.871 8.821 12.259 1.00 98.69 190 TYR A N 1
ATOM 1409 C CA . TYR A 1 190 ? -15.267 8.239 10.983 1.00 98.69 190 TYR A CA 1
ATOM 1410 C C . TYR A 1 190 ? -15.639 6.754 11.119 1.00 98.69 190 TYR A C 1
ATOM 1412 O O . TYR A 1 190 ? -16.708 6.357 10.676 1.00 98.69 190 TYR A O 1
ATOM 1420 N N . LEU A 1 191 ? -14.799 5.939 11.760 1.00 98.69 191 LEU A N 1
ATOM 1421 C CA . LEU A 1 191 ? -15.050 4.508 11.934 1.00 98.69 191 LEU A CA 1
ATOM 1422 C C . LEU A 1 191 ? -16.317 4.244 12.756 1.00 98.69 191 LEU A C 1
ATOM 1424 O O . LEU A 1 191 ? -17.098 3.376 12.377 1.00 98.69 191 LEU A O 1
ATOM 1428 N N . LEU A 1 192 ? -16.549 5.005 13.831 1.00 98.44 192 LEU A N 1
ATOM 1429 C CA . LEU A 1 192 ? -17.780 4.922 14.626 1.00 98.44 192 LEU A CA 1
ATOM 1430 C C . LEU A 1 192 ? -19.019 5.236 13.777 1.00 98.44 192 LEU A C 1
ATOM 1432 O O . LEU A 1 192 ? -19.974 4.467 13.783 1.00 98.44 192 LEU A O 1
ATOM 1436 N N . ALA A 1 193 ? -18.973 6.305 12.974 1.00 97.75 193 ALA A N 1
ATOM 1437 C CA . ALA A 1 193 ? -20.064 6.658 12.063 1.00 97.75 193 ALA A CA 1
ATOM 1438 C C . ALA A 1 193 ? -20.345 5.573 11.002 1.00 97.75 193 ALA A C 1
ATOM 1440 O O . ALA A 1 193 ? -21.468 5.459 10.518 1.00 97.75 193 ALA A O 1
ATOM 1441 N N . GLU A 1 194 ? -19.346 4.755 10.663 1.00 97.62 194 GLU A N 1
ATOM 1442 C CA . GLU A 1 194 ? -19.470 3.614 9.746 1.00 97.62 194 GLU A CA 1
ATOM 1443 C C . GLU A 1 194 ? -19.828 2.289 10.453 1.00 97.62 194 GLU A C 1
ATOM 1445 O O . GLU A 1 194 ? -19.765 1.218 9.837 1.00 97.62 194 GLU A O 1
ATOM 1450 N N . GLY A 1 195 ? -20.200 2.338 11.737 1.00 96.31 195 GLY A N 1
ATOM 1451 C CA . GLY A 1 195 ? -20.645 1.181 12.518 1.00 96.31 195 GLY A CA 1
ATOM 1452 C C . GLY A 1 195 ? -19.510 0.331 13.092 1.00 96.31 195 GLY A C 1
ATOM 1453 O O . GLY A 1 195 ? -19.649 -0.892 13.216 1.00 96.31 195 GLY A O 1
ATOM 1454 N N . ALA A 1 196 ? -18.357 0.935 13.393 1.00 98.06 196 ALA A N 1
ATOM 1455 C CA . ALA A 1 196 ? -17.314 0.247 14.142 1.00 98.06 196 ALA A CA 1
ATOM 1456 C C . ALA A 1 196 ? -17.753 -0.005 15.594 1.00 98.06 196 ALA A C 1
ATOM 1458 O O . ALA A 1 196 ? -18.224 0.904 16.270 1.00 98.06 196 ALA A O 1
ATOM 1459 N N . ASP A 1 197 ? -17.560 -1.232 16.072 1.00 97.62 197 ASP A N 1
ATOM 1460 C CA . ASP A 1 197 ? -17.937 -1.645 17.426 1.00 97.62 197 ASP A CA 1
ATOM 1461 C C . ASP A 1 197 ? -16.920 -1.110 18.449 1.00 97.62 197 ASP A C 1
ATOM 1463 O O . ASP A 1 197 ? -15.744 -1.496 18.443 1.00 97.62 197 ASP A O 1
ATOM 1467 N N . ALA A 1 198 ? -17.374 -0.199 19.313 1.00 97.44 198 ALA A N 1
ATOM 1468 C CA . ALA A 1 198 ? -16.562 0.459 20.333 1.00 97.44 198 ALA A CA 1
ATOM 1469 C C . ALA A 1 198 ? -16.393 -0.355 21.630 1.00 97.44 198 ALA A C 1
ATOM 1471 O O . ALA A 1 198 ? -15.565 0.022 22.466 1.00 97.44 198 ALA A O 1
ATOM 1472 N N . ASP A 1 199 ? -17.140 -1.449 21.810 1.00 96.62 199 ASP A N 1
ATOM 1473 C CA . ASP A 1 199 ? -17.099 -2.293 23.015 1.00 96.62 199 ASP A CA 1
ATOM 1474 C C . ASP A 1 199 ? -16.449 -3.665 22.758 1.00 96.62 199 ASP A C 1
ATOM 1476 O O . ASP A 1 199 ? -16.314 -4.491 23.662 1.00 96.62 199 ASP A O 1
ATOM 1480 N N . VAL A 1 200 ? -15.983 -3.907 21.531 1.00 97.31 200 VAL A N 1
ATOM 1481 C CA . VAL A 1 200 ? -15.351 -5.168 21.141 1.00 97.31 200 VAL A CA 1
ATOM 1482 C C . VAL A 1 200 ? -14.001 -5.391 21.830 1.00 97.31 200 VAL A C 1
ATOM 1484 O O . VAL A 1 200 ? -13.102 -4.569 21.723 1.00 97.31 200 VAL A O 1
ATOM 1487 N N . GLU A 1 201 ? -13.820 -6.539 22.488 1.00 98.25 201 GLU A N 1
ATOM 1488 C CA . GLU A 1 201 ? -12.535 -6.916 23.099 1.00 98.25 201 GLU A CA 1
ATOM 1489 C C . GLU A 1 201 ? -11.581 -7.588 22.095 1.00 98.25 201 GLU A C 1
ATOM 1491 O O . GLU A 1 201 ? -11.967 -8.524 21.372 1.00 98.25 201 GLU A O 1
ATOM 1496 N N . ASN A 1 202 ? -10.309 -7.181 22.114 1.00 98.50 202 ASN A N 1
ATOM 1497 C CA . ASN A 1 202 ? -9.200 -7.916 21.503 1.00 98.50 202 ASN A CA 1
ATOM 1498 C C . ASN A 1 202 ? -8.820 -9.173 22.329 1.00 98.50 202 ASN A C 1
ATOM 1500 O O . ASN A 1 202 ? -9.478 -9.531 23.313 1.00 98.50 202 ASN A O 1
ATOM 1504 N N . LYS A 1 203 ? -7.757 -9.894 21.938 1.00 98.56 203 LYS A N 1
ATOM 1505 C CA . LYS A 1 203 ? -7.314 -11.101 22.669 1.00 98.56 203 LYS A CA 1
ATOM 1506 C C . LYS A 1 203 ? -6.763 -10.809 24.069 1.00 98.56 203 LYS A C 1
ATOM 1508 O O . LYS A 1 203 ? -6.750 -11.715 24.897 1.00 98.56 203 LYS A O 1
ATOM 1513 N N . GLU A 1 204 ? -6.352 -9.575 24.334 1.00 98.06 204 GLU A N 1
ATOM 1514 C CA . GLU A 1 204 ? -5.845 -9.107 25.629 1.00 98.06 204 GLU A CA 1
ATOM 1515 C C . GLU A 1 204 ? -6.949 -8.547 26.536 1.00 98.06 204 GLU A C 1
ATOM 1517 O O . GLU A 1 204 ? -6.650 -7.998 27.592 1.00 98.06 204 GLU A O 1
ATOM 1522 N N . LYS A 1 205 ? -8.228 -8.713 26.164 1.00 98.25 205 LYS A N 1
ATOM 1523 C CA . LYS A 1 205 ? -9.378 -8.188 26.923 1.00 98.25 205 LYS A CA 1
ATOM 1524 C C . LYS A 1 205 ? -9.419 -6.663 26.999 1.00 98.25 205 LYS A C 1
ATOM 1526 O O . LYS A 1 205 ? -10.025 -6.101 27.904 1.00 98.25 205 LYS A O 1
ATOM 1531 N N . GLN A 1 206 ? -8.805 -5.999 26.028 1.00 98.44 206 GLN A N 1
ATOM 1532 C CA . GLN A 1 206 ? -8.867 -4.553 25.879 1.00 98.44 206 GLN A CA 1
ATOM 1533 C C . GLN A 1 206 ? -9.899 -4.206 24.815 1.00 98.44 206 GLN A C 1
ATOM 1535 O O . GLN A 1 206 ? -9.917 -4.817 23.746 1.00 98.44 206 GLN A O 1
ATOM 1540 N N . ARG A 1 207 ? -10.741 -3.216 25.103 1.00 98.38 207 ARG A N 1
ATOM 1541 C CA . ARG A 1 207 ? -11.577 -2.545 24.102 1.00 98.38 207 ARG A CA 1
ATOM 1542 C C . ARG A 1 207 ? -10.790 -1.415 23.439 1.00 98.38 207 ARG A C 1
ATOM 1544 O O . ARG A 1 207 ? -9.751 -1.016 23.974 1.00 98.38 207 ARG A O 1
ATOM 1551 N N . PRO A 1 208 ? -11.295 -0.786 22.363 1.00 98.44 208 PRO A N 1
ATOM 1552 C CA . PRO A 1 208 ? -10.615 0.341 21.730 1.00 98.44 208 PRO A CA 1
ATOM 1553 C C . PRO A 1 208 ? -10.231 1.481 22.688 1.00 98.44 208 PRO A C 1
ATOM 1555 O O . PRO A 1 208 ? -9.188 2.099 22.522 1.00 98.44 208 PRO A O 1
ATOM 1558 N N . LYS A 1 209 ? -11.023 1.762 23.728 1.00 98.12 209 LYS A N 1
ATOM 1559 C CA . LYS A 1 209 ? -10.668 2.801 24.716 1.00 98.12 209 LYS A CA 1
ATOM 1560 C C . LYS A 1 209 ? -9.563 2.376 25.689 1.00 98.12 209 LYS A C 1
ATOM 1562 O O . LYS A 1 209 ? -8.917 3.236 26.277 1.00 98.12 209 LYS A O 1
ATOM 1567 N N . ASP A 1 210 ? -9.366 1.071 25.867 1.00 98.25 210 ASP A N 1
ATOM 1568 C CA . ASP A 1 210 ? -8.452 0.496 26.858 1.00 98.25 210 ASP A CA 1
ATOM 1569 C C . ASP A 1 210 ? -7.016 0.352 26.305 1.00 98.25 210 ASP A C 1
ATOM 1571 O O . ASP A 1 210 ? -6.081 0.158 27.081 1.00 98.25 210 ASP A O 1
ATOM 1575 N N . VAL A 1 211 ? -6.816 0.482 24.983 1.00 98.19 211 VAL A N 1
ATOM 1576 C CA . VAL A 1 211 ? -5.487 0.419 24.332 1.00 98.19 211 VAL A CA 1
ATOM 1577 C C . VAL A 1 211 ? -4.728 1.753 24.328 1.00 98.19 211 VAL A C 1
ATOM 1579 O O . VAL A 1 211 ? -3.602 1.825 23.849 1.00 98.19 211 VAL A O 1
ATOM 1582 N N . THR A 1 212 ? -5.316 2.824 24.864 1.00 97.88 212 THR A N 1
ATOM 1583 C CA . THR A 1 212 ? -4.697 4.155 24.910 1.00 97.88 212 THR A CA 1
ATOM 1584 C C . THR A 1 212 ? -4.853 4.803 26.280 1.00 97.88 212 THR A C 1
ATOM 1586 O O . THR A 1 212 ? -5.779 4.503 27.034 1.00 97.88 212 THR A O 1
ATOM 1589 N N . THR A 1 213 ? -3.941 5.720 26.608 1.00 98.00 213 THR A N 1
ATOM 1590 C CA . THR A 1 213 ? -4.008 6.549 27.824 1.00 98.00 213 THR A CA 1
ATOM 1591 C C . THR A 1 213 ? -4.539 7.960 27.551 1.00 98.00 213 THR A C 1
ATOM 1593 O O . THR A 1 213 ? -4.706 8.745 28.489 1.00 98.00 213 THR A O 1
ATOM 1596 N N . ASP A 1 214 ? -4.832 8.292 26.288 1.00 98.44 214 ASP A N 1
ATOM 1597 C CA . ASP A 1 214 ? -5.368 9.597 25.914 1.00 98.44 214 ASP A CA 1
ATOM 1598 C C . ASP A 1 214 ? -6.820 9.762 26.392 1.00 98.44 214 ASP A C 1
ATOM 1600 O O . ASP A 1 214 ? -7.734 9.038 25.989 1.00 98.44 214 ASP A O 1
ATOM 1604 N N . LYS A 1 215 ? -7.044 10.754 27.259 1.00 97.81 215 LYS A N 1
ATOM 1605 C CA . LYS A 1 215 ? -8.354 10.990 27.880 1.00 97.81 215 LYS A CA 1
ATOM 1606 C C . LYS A 1 215 ? -9.417 11.447 26.883 1.00 97.81 215 LYS A C 1
ATOM 1608 O O . LYS A 1 215 ? -10.594 11.177 27.112 1.00 97.81 215 LYS A O 1
ATOM 1613 N N . ALA A 1 216 ? -9.035 12.153 25.818 1.00 97.38 216 ALA A N 1
ATOM 1614 C CA . ALA A 1 216 ? -9.990 12.623 24.820 1.00 97.38 216 ALA A CA 1
ATOM 1615 C C . ALA A 1 216 ? -10.504 11.447 23.983 1.00 97.38 216 ALA A C 1
ATOM 1617 O O . ALA A 1 216 ? -11.711 11.333 23.772 1.00 97.38 216 ALA A O 1
ATOM 1618 N N . VAL A 1 217 ? -9.616 10.533 23.585 1.00 98.31 217 VAL A N 1
ATOM 1619 C CA . VAL A 1 217 ? -9.993 9.287 22.904 1.00 98.31 217 VAL A CA 1
ATOM 1620 C C . VAL A 1 217 ? -10.833 8.388 23.810 1.00 98.31 217 VAL A C 1
ATOM 1622 O O . VAL A 1 217 ? -11.883 7.908 23.382 1.00 98.31 217 VAL A O 1
ATOM 1625 N N . GLN A 1 218 ? -10.433 8.204 25.073 1.00 98.31 218 GLN A N 1
ATOM 1626 C CA . GLN A 1 218 ? -11.214 7.426 26.041 1.00 98.31 218 GLN A CA 1
ATOM 1627 C C . GLN A 1 218 ? -12.629 7.985 26.226 1.00 98.31 218 GLN A C 1
ATOM 1629 O O . GLN A 1 218 ? -13.593 7.219 26.216 1.00 98.31 218 GLN A O 1
ATOM 1634 N N . ALA A 1 219 ? -12.766 9.308 26.365 1.00 97.31 219 ALA A N 1
ATOM 1635 C CA . ALA A 1 219 ? -14.064 9.966 26.499 1.00 97.31 219 ALA A CA 1
ATOM 1636 C C . ALA A 1 219 ? -14.919 9.817 25.231 1.00 97.31 219 ALA A C 1
ATOM 1638 O O . ALA A 1 219 ? -16.103 9.501 25.334 1.00 97.31 219 ALA A O 1
ATOM 1639 N N . LEU A 1 220 ? -14.318 9.989 24.048 1.00 97.25 220 LEU A N 1
ATOM 1640 C CA . LEU A 1 220 ? -14.993 9.829 22.758 1.00 97.25 220 LEU A CA 1
ATOM 1641 C C . LEU A 1 220 ? -15.563 8.414 22.585 1.00 97.25 220 LEU A C 1
ATOM 1643 O O . LEU A 1 220 ? -16.728 8.252 22.233 1.00 97.25 220 LEU A O 1
ATOM 1647 N N . LEU A 1 221 ? -14.759 7.390 22.867 1.00 97.38 221 LEU A N 1
ATOM 1648 C CA . LEU A 1 221 ? -15.170 5.991 22.738 1.00 97.38 221 LEU A CA 1
ATOM 1649 C C . LEU A 1 221 ? -16.163 5.568 23.829 1.00 97.38 221 LEU A C 1
ATOM 1651 O O . LEU A 1 221 ? -17.052 4.765 23.569 1.00 97.38 221 LEU A O 1
ATOM 1655 N N . ALA A 1 222 ? -16.048 6.112 25.044 1.00 95.81 222 ALA A N 1
ATOM 1656 C CA . ALA A 1 222 ? -17.022 5.862 26.104 1.00 95.81 222 ALA A CA 1
ATOM 1657 C C . ALA A 1 222 ? -18.406 6.446 25.775 1.00 95.81 222 ALA A C 1
ATOM 1659 O O . ALA A 1 222 ? -19.408 5.798 26.070 1.00 95.81 222 ALA A O 1
ATOM 1660 N N . ALA A 1 223 ? -18.458 7.628 25.152 1.00 93.81 223 ALA A N 1
ATOM 1661 C CA . ALA A 1 223 ? -19.710 8.240 24.712 1.00 93.81 223 ALA A CA 1
ATO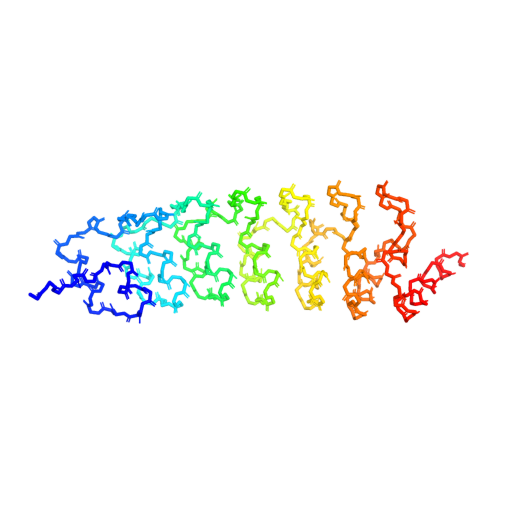M 1662 C C . ALA A 1 223 ? -20.420 7.385 23.649 1.00 93.81 223 ALA A C 1
ATOM 1664 O O . ALA A 1 223 ? -21.618 7.142 23.773 1.00 93.81 223 ALA A O 1
ATOM 1665 N N . ALA A 1 224 ? -19.675 6.844 22.679 1.00 91.00 224 ALA A N 1
ATOM 1666 C CA . ALA A 1 224 ? -20.238 5.998 21.624 1.00 91.00 224 ALA A CA 1
ATOM 1667 C C . ALA A 1 224 ? -20.973 4.758 22.172 1.00 91.00 224 ALA A C 1
ATOM 1669 O O . ALA A 1 224 ? -22.081 4.461 21.748 1.00 91.00 224 ALA A O 1
ATOM 1670 N N . VAL A 1 225 ? -20.413 4.083 23.185 1.00 88.56 225 VAL A N 1
ATOM 1671 C CA . VAL A 1 225 ? -21.058 2.907 23.807 1.00 88.56 225 VAL A CA 1
ATOM 1672 C C . VAL A 1 225 ? -22.357 3.274 24.539 1.00 88.56 225 VAL A C 1
ATOM 1674 O O . VAL A 1 225 ? -23.264 2.453 24.643 1.00 88.56 225 VAL A O 1
ATOM 1677 N N . SER A 1 226 ? -22.461 4.495 25.073 1.00 80.44 226 SER A N 1
ATOM 1678 C CA . SER A 1 226 ? -23.667 4.927 25.791 1.00 80.44 226 SER A CA 1
ATOM 1679 C C . SER A 1 226 ? -24.845 5.265 24.875 1.00 80.44 226 SER A C 1
ATOM 1681 O O . SER A 1 226 ? -25.984 5.141 25.316 1.00 80.44 226 SER A O 1
ATOM 1683 N N . GLU A 1 227 ? -24.584 5.656 23.625 1.00 73.88 227 GLU A N 1
ATOM 1684 C CA . GLU A 1 227 ? -25.622 5.988 22.637 1.00 73.88 227 GLU A CA 1
ATOM 1685 C C . GLU A 1 227 ? -26.301 4.733 22.063 1.00 73.88 227 GLU A C 1
ATOM 1687 O O . GLU A 1 227 ? -27.505 4.748 21.828 1.00 73.88 227 GLU A O 1
ATOM 1692 N N . ASP A 1 228 ? -25.577 3.617 21.931 1.00 61.84 228 ASP A N 1
ATOM 1693 C CA . ASP A 1 228 ? -26.131 2.346 21.432 1.00 61.84 228 ASP A CA 1
ATOM 1694 C C . ASP A 1 228 ? -27.064 1.633 22.439 1.00 61.84 228 ASP A C 1
ATOM 1696 O O . ASP A 1 228 ? -27.744 0.665 22.094 1.00 61.84 228 ASP A O 1
ATOM 1700 N N . ALA A 1 229 ? -27.099 2.083 23.700 1.00 59.19 229 ALA A N 1
ATOM 1701 C CA . ALA A 1 229 ? -27.897 1.486 24.775 1.00 59.19 229 ALA A CA 1
ATOM 1702 C C . ALA A 1 229 ? -29.288 2.130 24.974 1.00 59.19 229 ALA A C 1
ATOM 1704 O O . ALA A 1 229 ? -30.031 1.697 25.863 1.00 59.19 229 ALA A O 1
ATOM 1705 N N . THR A 1 230 ? -29.631 3.155 24.186 1.00 46.44 230 THR A N 1
ATOM 1706 C CA . THR A 1 230 ? -30.903 3.910 24.239 1.00 46.44 230 THR A CA 1
ATOM 1707 C C . THR A 1 230 ? -31.747 3.716 22.993 1.00 46.44 230 THR A C 1
ATOM 1709 O O . THR A 1 230 ? -32.982 3.577 23.152 1.00 46.44 230 THR A O 1
#

Radius of gyration: 20.99 Å; Cα contacts (8 Å, |Δi|>4): 434; chains: 1; bounding box: 71×24×56 Å

Secondary structure (DSSP, 8-state):
-------HHHHHHHT-HHHHHHHHHH-GGGGG---TTS--HHHHHHHHT-HHHHHHHHHTT--TT---TTS--HHHHHHHHT-HHHHHHHHHH-GGGTT---TT---HHHHHHHHT-HHHHHHHHHTT--TT---TTS--HHHHHHHTT-HHHHHHHHTSTT--TT---TTS--HHHHHHHTT-HHHHHHHHHTT--SS---TTS--TTTT---HHHHHHHHHHHHHTT-

Solvent-accessible surface area (backbone atoms only — not comparable to full-atom values): 11720 Å² total; per-residue (Å²): 133,82,73,78,78,79,47,57,38,58,25,25,34,73,60,37,59,66,56,34,52,52,49,37,72,76,36,55,67,54,39,64,42,58,52,97,61,41,41,31,24,51,35,28,5,27,62,51,60,28,51,71,55,38,53,51,38,46,76,61,66,27,65,66,76,53,47,22,77,61,37,45,27,27,50,35,36,8,22,52,69,46,29,44,71,48,37,54,53,42,43,72,76,38,57,86,52,53,70,45,48,23,77,64,31,43,30,25,56,34,37,6,30,52,64,69,23,55,69,35,41,50,51,43,50,76,72,63,40,64,57,61,48,50,24,76,58,38,42,29,30,50,34,38,8,21,48,68,38,32,49,72,47,42,51,59,48,51,75,40,87,70,30,64,60,70,51,53,26,71,63,36,43,26,28,55,28,42,7,35,50,58,63,18,62,70,28,41,56,49,41,46,77,70,68,33,71,54,76,52,58,24,75,84,72,35,27,29,42,66,61,36,89,53,64,67,57,32,51,55,40,54,52,56,56,59,62,79,76,113

Sequence (230 aa):
MTIVQQSIQEAAFKGDHNLVASLTTANPDAVRAKDEDGRTALHWAASGKHLEITRGLLAAGGDATTADDGGMTPLHIAASTGSHEIVLLLLEAAPAVIDNKTESGQTALHYAASKNHAEVVDALLNAGADPSARDRYGQTPMHRAATRGWVRIARRLKEDTRAKVNVRDATGNTPLHVAAEDVQIDMIKYLLAEGADADVENKEKQRPKDVTTDKAVQALLAAAVSEDAT

InterPro domains:
  IPR002110 Ankyrin repeat [PF12796] (10-93)
  IPR002110 Ankyrin repeat [PF12796] (129-201)
  IPR002110 Ankyrin repeat [PR01415] (71-86)
  IPR002110 Ankyrin repeat [PR01415] (120-134)
  IPR002110 Ankyrin repeat [PS50088] (37-69)
  IPR002110 Ankyrin repeat [PS50088] (70-92)
  IPR002110 Ankyrin repeat [PS50088] (104-136)
  IPR002110 Ankyrin repeat [PS50088] (171-203)
  IPR002110 Ankyrin repeat [SM00248] (37-66)
  IPR002110 Ankyrin repeat [SM00248] (70-100)
  IPR002110 Ankyrin repeat [SM00248] (104-133)
  IPR002110 Ankyrin repeat [SM00248] (137-167)
  IPR002110 Ankyrin repeat [SM00248] (171-200)
  IPR036770 Ankyrin repeat-containing domain superfamily [G3DSA:1.25.40.20] (2-108)
  IPR036770 Ankyrin repeat-containing domain superfamily [G3DSA:1.25.40.20] (109-159)
  IPR036770 Ankyrin repeat-containing domain superfamily [G3DSA:1.25.40.20] (160-229)
  IPR036770 Ankyrin repeat-containing domain superfamily [SSF48403] (9-211)

Foldseek 3Di:
DDPPLDQLLNCLLVLVPVSVVVVCVVPLCSQADADPQQDGSLLSNLLNLPLVSNVVSVVSPRDQCGAGPQQDGSLLNNLLNLNLNSNLVSCVSPVPQLCGAGNQQDGSLLNNLLNLSLSSNVSSVVSPRQQCRAGPQRDGSLLSNLLVLNLSSNVVSVVPVRNDQCRATNQGDGSLLSNLLSVNVNSNVSSLVVPHDQCDATNVRDGSLRNDPDPVSVVVSVVSVVVVVD